Protein AF-0000000078823999 (afdb_homodimer)

Sequence (282 aa):
MDYKKLIEKRNKPGDFATDIGVKILEIREGYACGELLIKKVHINPINAVHGGVIFTFADMVGASSTAFCENRVATLNGTINFLNAAIGVEKLIAEASVIKHGKNTMVVNVNITDEKETFVASTTFTYYILKKMKITFEDENMDYKKLIEKRNKPGDFATDIGVKILEIREGYACGELLIKKVHINPINAVHGGVIFTFADMVGASSTAFCENRVATLNGTINFLNAAIGVEKLIAEASVIKHGKNTMVVNVNITDEKETFVASTTFTYYILKKMKITFEDEN

InterPro domains:
  IPR003736 Phenylacetic acid degradation-related domain [TIGR00369] (19-128)
  IPR006683 Thioesterase domain [PF03061] (48-118)
  IPR029069 HotDog domain superfamily [SSF54637] (14-133)
  IPR052723 Acyl-coenzyme A thioesterase PaaI [PTHR42856] (12-122)

Structure (mmCIF, N/CA/C/O backbone):
data_AF-0000000078823999-model_v1
#
loop_
_entity.id
_entity.type
_entity.pdbx_description
1 polymer 'Predicted thioesterase'
#
loop_
_atom_site.group_PDB
_atom_site.id
_atom_site.type_symbol
_atom_site.label_atom_id
_atom_site.label_alt_id
_atom_site.label_comp_id
_atom_site.label_asym_id
_atom_site.label_entity_id
_atom_site.label_seq_id
_atom_site.pdbx_PDB_ins_code
_atom_site.Cartn_x
_atom_site.Cartn_y
_atom_site.Cartn_z
_atom_site.occupancy
_atom_site.B_iso_or_equiv
_atom_site.auth_seq_id
_atom_site.auth_comp_id
_atom_site.auth_asym_id
_atom_site.auth_atom_id
_atom_site.pdbx_PDB_model_num
ATOM 1 N N . MET A 1 1 ? 0.201 27.484 12.422 1 69.19 1 MET A N 1
ATOM 2 C CA . MET A 1 1 ? 0.337 26.781 11.148 1 69.19 1 MET A CA 1
ATOM 3 C C . MET A 1 1 ? -0.936 26.906 10.32 1 69.19 1 MET A C 1
ATOM 5 O O . MET A 1 1 ? -2.037 26.969 10.867 1 69.19 1 MET A O 1
ATOM 9 N N . ASP A 1 2 ? -0.861 27.422 9.102 1 84.38 2 ASP A N 1
ATOM 10 C CA . ASP A 1 2 ? -2.014 27.594 8.219 1 84.38 2 ASP A CA 1
ATOM 11 C C . ASP A 1 2 ? -2.436 26.266 7.598 1 84.38 2 ASP A C 1
ATOM 13 O O . ASP A 1 2 ? -2.002 25.922 6.496 1 84.38 2 ASP A O 1
ATOM 17 N N . TYR A 1 3 ? -3.338 25.5 8.367 1 87 3 TYR A N 1
ATOM 18 C CA . TYR A 1 3 ? -3.73 24.156 7.961 1 87 3 TYR A CA 1
ATOM 19 C C . TYR A 1 3 ? -4.523 24.188 6.66 1 87 3 TYR A C 1
ATOM 21 O O . TYR A 1 3 ? -4.488 23.25 5.875 1 87 3 TYR A O 1
ATOM 29 N N . LYS A 1 4 ? -5.129 25.266 6.418 1 88.44 4 LYS A N 1
ATOM 30 C CA . LYS A 1 4 ? -5.887 25.391 5.176 1 88.44 4 LYS A CA 1
ATOM 31 C C . LYS A 1 4 ? -4.957 25.359 3.965 1 88.44 4 LYS A C 1
ATOM 33 O O . LYS A 1 4 ? -5.238 24.688 2.971 1 88.44 4 LYS A O 1
ATOM 38 N N . LYS A 1 5 ? -3.91 26.062 4.074 1 88.06 5 LYS A N 1
ATOM 39 C CA . LYS A 1 5 ? -2.93 26.094 2.994 1 88.06 5 LYS A CA 1
ATOM 40 C C . LYS A 1 5 ? -2.262 24.734 2.811 1 88.06 5 LYS A C 1
ATOM 42 O O . LYS A 1 5 ? -1.978 24.328 1.683 1 88.06 5 LYS A O 1
ATOM 47 N N . LEU A 1 6 ? -2.045 24.078 3.9 1 86.81 6 LEU A N 1
ATOM 48 C CA . LEU A 1 6 ? -1.423 22.75 3.857 1 86.81 6 LEU A CA 1
ATOM 49 C C . LEU A 1 6 ? -2.338 21.75 3.174 1 86.81 6 LEU A C 1
ATOM 51 O O . LEU A 1 6 ? -1.876 20.922 2.379 1 86.81 6 LEU A O 1
ATOM 55 N N . ILE A 1 7 ? -3.625 21.859 3.469 1 91.5 7 ILE A N 1
ATOM 56 C CA . ILE A 1 7 ? -4.605 20.969 2.857 1 91.5 7 ILE A CA 1
ATOM 57 C C . ILE A 1 7 ? -4.629 21.188 1.346 1 91.5 7 ILE A C 1
ATOM 59 O O . ILE A 1 7 ? -4.652 20.234 0.573 1 91.5 7 ILE A O 1
ATOM 63 N N . GLU A 1 8 ? -4.566 22.438 0.919 1 90.5 8 GLU A N 1
ATOM 64 C CA . GLU A 1 8 ? -4.555 22.766 -0.503 1 90.5 8 GLU A CA 1
ATOM 65 C C . GLU A 1 8 ? -3.314 22.203 -1.189 1 90.5 8 GLU A C 1
ATOM 67 O O . GLU A 1 8 ? -3.402 21.656 -2.293 1 90.5 8 GLU A O 1
ATOM 72 N N . LYS A 1 9 ? -2.252 22.344 -0.516 1 86.06 9 LYS A N 1
ATOM 73 C CA . LYS A 1 9 ? -0.995 21.844 -1.065 1 86.06 9 LYS A CA 1
ATOM 74 C C . LYS A 1 9 ? -1.016 20.312 -1.201 1 86.06 9 LYS A C 1
ATOM 76 O O . LYS A 1 9 ? -0.59 19.781 -2.223 1 86.06 9 LYS A O 1
ATOM 81 N N . ARG A 1 10 ? -1.546 19.641 -0.224 1 86.94 10 ARG A N 1
ATOM 82 C CA . ARG A 1 10 ? -1.575 18.188 -0.205 1 86.94 10 ARG A CA 1
ATOM 83 C C . ARG A 1 10 ? -2.547 17.641 -1.247 1 86.94 10 ARG A C 1
ATOM 85 O O . ARG A 1 10 ? -2.35 16.547 -1.779 1 86.94 10 ARG A O 1
ATOM 92 N N . ASN A 1 11 ? -3.529 18.438 -1.574 1 92.31 11 ASN A N 1
ATOM 93 C CA . ASN A 1 11 ? -4.574 17.984 -2.482 1 92.31 11 ASN A CA 1
ATOM 94 C C . ASN A 1 11 ? -4.262 18.344 -3.93 1 92.31 11 ASN A C 1
ATOM 96 O O . ASN A 1 11 ? -5.031 18.031 -4.836 1 92.31 11 ASN A O 1
ATOM 100 N N . LYS A 1 12 ? -3.16 19.047 -4.105 1 87.81 12 LYS A N 1
ATOM 101 C CA . LYS A 1 12 ? -2.795 19.406 -5.477 1 87.81 12 LYS A CA 1
ATOM 102 C C . LYS A 1 12 ? -2.518 18.156 -6.309 1 87.81 12 LYS A C 1
ATOM 104 O O . LYS A 1 12 ? -1.799 17.25 -5.867 1 87.81 12 LYS A O 1
ATOM 109 N N . PRO A 1 13 ? -3.135 18.125 -7.469 1 82.31 13 PRO A N 1
ATOM 110 C CA . PRO A 1 13 ? -2.877 16.969 -8.336 1 82.31 13 PRO A CA 1
ATOM 111 C C . PRO A 1 13 ? -1.42 16.891 -8.781 1 82.31 13 PRO A C 1
ATOM 113 O O . PRO A 1 13 ? -0.701 17.891 -8.758 1 82.31 13 PRO A O 1
ATOM 116 N N . GLY A 1 14 ? -1.007 15.633 -9.125 1 79.44 14 GLY A N 1
ATOM 117 C CA . GLY A 1 14 ? 0.328 15.484 -9.68 1 79.44 14 GLY A CA 1
ATOM 118 C C . GLY A 1 14 ? 1.173 14.469 -8.938 1 79.44 14 GLY A C 1
ATOM 119 O O . GLY A 1 14 ? 2.289 14.156 -9.359 1 79.44 14 GLY A O 1
ATOM 120 N N . ASP A 1 15 ? 0.628 14.062 -7.879 1 80.75 15 ASP A N 1
ATOM 121 C CA . ASP A 1 15 ? 1.315 13.008 -7.137 1 80.75 15 ASP A CA 1
ATOM 122 C C . ASP A 1 15 ? 0.531 11.703 -7.188 1 80.75 15 ASP A C 1
ATOM 124 O O . ASP A 1 15 ? -0.664 11.695 -7.488 1 80.75 15 ASP A O 1
ATOM 128 N N . PHE A 1 16 ? 1.212 10.617 -6.902 1 82.88 16 PHE A N 1
ATOM 129 C CA . PHE A 1 16 ? 0.628 9.289 -7.004 1 82.88 16 PHE A CA 1
ATOM 130 C C . PHE A 1 16 ? -0.661 9.195 -6.199 1 82.88 16 PHE A C 1
ATOM 132 O O . PHE A 1 16 ? -1.704 8.805 -6.723 1 82.88 16 PHE A O 1
ATOM 139 N N . ALA A 1 17 ? -0.65 9.68 -4.965 1 84.56 17 ALA A N 1
ATOM 140 C CA . ALA A 1 17 ? -1.795 9.539 -4.066 1 84.56 17 ALA A CA 1
ATOM 141 C C . ALA A 1 17 ? -2.973 10.383 -4.543 1 84.56 17 ALA A C 1
ATOM 143 O O . ALA A 1 17 ? -4.113 9.914 -4.566 1 84.56 17 ALA A O 1
ATOM 144 N N . THR A 1 18 ? -2.699 11.578 -4.953 1 88 18 THR A N 1
ATOM 145 C CA . THR A 1 18 ? -3.779 12.438 -5.434 1 88 18 THR A CA 1
ATOM 146 C C . THR A 1 18 ? -4.312 11.938 -6.77 1 88 18 THR A C 1
ATOM 148 O O . THR A 1 18 ? -5.508 12.055 -7.051 1 88 18 THR A O 1
ATOM 151 N N . ASP A 1 19 ? -3.428 11.305 -7.449 1 84.69 19 ASP A N 1
ATOM 152 C CA . ASP A 1 19 ? -3.826 10.797 -8.766 1 84.69 19 ASP A CA 1
ATOM 153 C C . ASP A 1 19 ? -4.766 9.602 -8.625 1 84.69 19 ASP A C 1
ATOM 155 O O . ASP A 1 19 ? -5.633 9.391 -9.477 1 84.69 19 ASP A O 1
ATOM 159 N N . ILE A 1 20 ? -4.633 8.969 -7.566 1 85.75 20 ILE A N 1
ATOM 160 C CA . ILE A 1 20 ? -5.539 7.844 -7.395 1 85.75 20 ILE A CA 1
ATOM 161 C C . ILE A 1 20 ? -6.812 8.305 -6.691 1 85.75 20 ILE A C 1
ATOM 163 O O . ILE A 1 20 ? -7.746 7.523 -6.504 1 85.75 20 ILE A O 1
ATOM 167 N N . GLY A 1 21 ? -6.855 9.602 -6.23 1 91 21 GLY A N 1
ATOM 168 C CA . GLY A 1 21 ? -8.133 10.148 -5.785 1 91 21 GLY A CA 1
ATOM 169 C C . GLY A 1 21 ? -8.148 10.492 -4.309 1 91 21 GLY A C 1
ATOM 170 O O . GLY A 1 21 ? -9.195 10.844 -3.762 1 91 21 GLY A O 1
ATOM 171 N N . VAL A 1 22 ? -7.066 10.477 -3.617 1 94.19 22 VAL A N 1
ATOM 172 C CA . VAL A 1 22 ? -7.012 10.797 -2.193 1 94.19 22 VAL A CA 1
ATOM 173 C C . VAL A 1 22 ? -7.211 12.297 -1.996 1 94.19 22 VAL A C 1
ATOM 175 O O . VAL A 1 22 ? -6.613 13.109 -2.711 1 94.19 22 VAL A O 1
ATOM 178 N N . LYS A 1 23 ? -8.039 12.625 -1.047 1 96.75 23 LYS A N 1
ATOM 179 C CA . LYS A 1 23 ? -8.289 14.016 -0.686 1 96.75 23 LYS A CA 1
ATOM 180 C C . LYS A 1 23 ? -8.211 14.219 0.824 1 96.75 23 LYS A C 1
ATOM 182 O O . LYS A 1 23 ? -8.883 13.531 1.587 1 96.75 23 LYS A O 1
ATOM 187 N N . ILE A 1 24 ? -7.41 15.18 1.226 1 96.81 24 ILE A N 1
ATOM 188 C CA . ILE A 1 24 ? -7.34 15.555 2.633 1 96.81 24 ILE A CA 1
ATOM 189 C C . ILE A 1 24 ? -8.445 16.547 2.957 1 96.81 24 ILE A C 1
ATOM 191 O O . ILE A 1 24 ? -8.609 17.562 2.26 1 96.81 24 ILE A O 1
ATOM 195 N N . LEU A 1 25 ? -9.164 16.25 3.998 1 97.81 25 LEU A N 1
ATOM 196 C CA . LEU A 1 25 ? -10.32 17.078 4.348 1 97.81 25 LEU A CA 1
ATOM 197 C C . LEU A 1 25 ? -9.992 18 5.523 1 97.81 25 LEU A C 1
ATOM 199 O O . LEU A 1 25 ? -10.484 19.125 5.59 1 97.81 25 LEU A O 1
ATOM 203 N N . GLU A 1 26 ? -9.227 17.438 6.434 1 96.88 26 GLU A N 1
ATOM 204 C CA . GLU A 1 26 ? -8.938 18.156 7.672 1 96.88 26 GLU A CA 1
ATOM 205 C C . GLU A 1 26 ? -7.543 17.812 8.188 1 96.88 26 GLU A C 1
ATOM 207 O O . GLU A 1 26 ? -7.094 16.672 8.094 1 96.88 26 GLU A O 1
ATOM 212 N N . ILE A 1 27 ? -6.902 18.844 8.68 1 95.19 27 ILE A N 1
ATOM 213 C CA . ILE A 1 27 ? -5.652 18.688 9.414 1 95.19 27 ILE A CA 1
ATOM 214 C C . ILE A 1 27 ? -5.688 19.531 10.688 1 95.19 27 ILE A C 1
ATOM 216 O O . ILE A 1 27 ? -6.125 20.688 10.656 1 95.19 27 ILE A O 1
ATOM 220 N N . ARG A 1 28 ? -5.398 18.891 11.727 1 93.56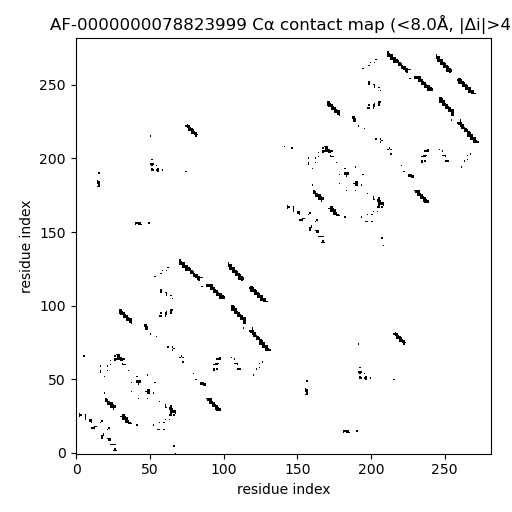 28 ARG A N 1
ATOM 221 C CA . ARG A 1 28 ? -5.141 19.547 13 1 93.56 28 ARG A CA 1
ATOM 222 C C . ARG A 1 28 ? -3.893 18.984 13.672 1 93.56 28 ARG A C 1
ATOM 224 O O . ARG A 1 28 ? -3.264 18.062 13.141 1 93.56 28 ARG A O 1
ATOM 231 N N . GLU A 1 29 ? -3.527 19.594 14.727 1 92.19 29 GLU A N 1
ATOM 232 C CA . GLU A 1 29 ? -2.348 19.094 15.422 1 92.19 29 GLU A CA 1
ATOM 233 C C . GLU A 1 29 ? -2.508 17.625 15.781 1 92.19 29 GLU A C 1
ATOM 235 O O . GLU A 1 29 ? -3.379 17.266 16.578 1 92.19 29 GLU A O 1
ATOM 240 N N . GLY A 1 30 ? -1.715 16.797 15.164 1 94.56 30 GLY A N 1
ATOM 241 C CA . GLY A 1 30 ? -1.7 15.375 15.477 1 94.56 30 GLY A CA 1
ATOM 242 C C . GLY A 1 30 ? -2.881 14.617 14.891 1 94.56 30 GLY A C 1
ATOM 243 O O . GLY A 1 30 ? -3.215 13.523 15.352 1 94.56 30 GLY A O 1
ATOM 244 N N . TYR A 1 31 ? -3.568 15.266 13.984 1 96.81 31 TYR A N 1
ATOM 245 C CA . TYR A 1 31 ? -4.773 14.648 13.438 1 96.81 31 TYR A CA 1
ATOM 246 C C . TYR A 1 31 ? -4.965 15.031 11.977 1 96.81 31 TYR A C 1
ATOM 248 O O . TYR A 1 31 ? -4.672 16.156 11.578 1 96.81 31 TYR A O 1
ATOM 256 N N . ALA A 1 32 ? -5.461 14.07 11.188 1 97.62 32 ALA A N 1
ATOM 257 C CA . ALA A 1 32 ? -5.887 14.352 9.82 1 97.62 32 ALA A CA 1
ATOM 258 C C . ALA A 1 32 ? -7.031 13.438 9.398 1 97.62 32 ALA A C 1
ATOM 260 O O . ALA A 1 32 ? -7.188 12.344 9.953 1 97.62 32 ALA A O 1
ATOM 261 N N . CYS A 1 33 ? -7.828 13.953 8.547 1 98.56 33 CYS A N 1
ATOM 262 C CA . CYS A 1 33 ? -8.93 13.203 7.945 1 98.56 33 CYS A CA 1
ATOM 263 C C . CYS A 1 33 ? -8.945 13.367 6.43 1 98.56 33 CYS A C 1
ATOM 265 O O . CYS A 1 33 ? -8.703 14.461 5.922 1 98.56 33 CYS A O 1
ATOM 267 N N . GLY A 1 34 ? -9.203 12.258 5.758 1 98.31 34 GLY A N 1
ATOM 268 C CA . GLY A 1 34 ? -9.281 12.289 4.305 1 98.31 34 GLY A CA 1
ATOM 269 C C . GLY A 1 34 ? -10.352 11.375 3.742 1 98.31 34 GLY A C 1
ATOM 270 O O . GLY A 1 34 ? -10.953 10.594 4.48 1 98.31 34 GLY A O 1
ATOM 271 N N . GLU A 1 35 ? -10.578 11.555 2.469 1 98.5 35 GLU A N 1
ATOM 272 C CA . GLU A 1 35 ? -11.516 10.695 1.759 1 98.5 35 GLU A CA 1
ATOM 273 C C . GLU A 1 35 ? -10.938 10.219 0.431 1 98.5 35 GLU A C 1
ATOM 275 O O . GLU A 1 35 ? -10.039 10.852 -0.122 1 98.5 35 GLU A O 1
ATOM 280 N N . LEU A 1 36 ? -11.422 9.117 0.007 1 97.81 36 LEU A N 1
ATOM 281 C CA . LEU A 1 36 ? -11.125 8.531 -1.293 1 97.81 36 LEU A CA 1
ATOM 282 C C . LEU A 1 36 ? -12.398 8.109 -2.008 1 97.81 36 LEU A C 1
ATOM 284 O O . LEU A 1 36 ? -13.102 7.199 -1.555 1 97.81 36 LEU A O 1
ATOM 288 N N . LEU A 1 37 ? -12.719 8.82 -3.051 1 96.44 37 LEU A N 1
ATOM 289 C CA . LEU A 1 37 ? -13.828 8.391 -3.889 1 96.44 37 LEU A CA 1
ATOM 290 C C . LEU A 1 37 ? -13.43 7.191 -4.746 1 96.44 37 LEU A C 1
ATOM 292 O O . LEU A 1 37 ? -12.414 7.234 -5.445 1 96.44 37 LEU A O 1
ATOM 296 N N . ILE A 1 38 ? -14.211 6.141 -4.684 1 96.56 38 ILE A N 1
ATOM 297 C CA . ILE A 1 38 ? -13.836 4.887 -5.328 1 96.56 38 ILE A CA 1
ATOM 298 C C . ILE A 1 38 ? -14.18 4.945 -6.816 1 96.56 38 ILE A C 1
ATOM 300 O O . ILE A 1 38 ? -15.297 5.324 -7.184 1 96.56 38 ILE A O 1
ATOM 304 N N . LYS A 1 39 ? -13.219 4.66 -7.613 1 93.69 39 LYS A N 1
ATOM 305 C CA . LYS A 1 39 ? -13.344 4.574 -9.062 1 93.69 39 LYS A CA 1
ATOM 306 C C . LYS A 1 39 ? -13.055 3.158 -9.562 1 93.69 39 LYS A C 1
ATOM 308 O O . LYS A 1 39 ? -12.594 2.311 -8.797 1 93.69 39 LYS A O 1
ATOM 313 N N . LYS A 1 40 ? -13.281 2.875 -10.805 1 90.38 40 LYS A N 1
ATOM 314 C CA . LYS A 1 40 ? -13.086 1.557 -11.398 1 90.38 40 LYS A CA 1
ATOM 315 C C . LYS A 1 40 ? -11.641 1.101 -11.273 1 90.38 40 LYS A C 1
ATOM 317 O O . LYS A 1 40 ? -11.367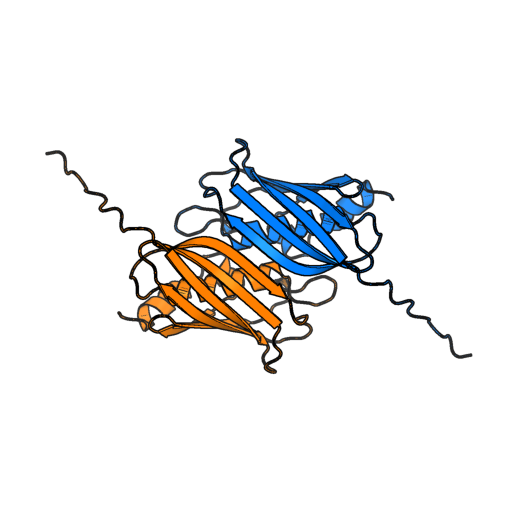 -0.083 -11.062 1 90.38 40 LYS A O 1
ATOM 322 N N . VAL A 1 41 ? -10.734 2.027 -11.312 1 87.38 41 VAL A N 1
ATOM 323 C CA . VAL A 1 41 ? -9.305 1.719 -11.312 1 87.38 41 VAL A CA 1
ATOM 324 C C . VAL A 1 41 ? -8.891 1.172 -9.953 1 87.38 41 VAL A C 1
ATOM 326 O O . VAL A 1 41 ? -7.848 0.52 -9.828 1 87.38 41 VAL A O 1
ATOM 329 N N . HIS A 1 42 ? -9.695 1.414 -8.93 1 92.56 42 HIS A N 1
ATOM 330 C CA . HIS A 1 42 ? -9.352 1.002 -7.57 1 92.56 42 HIS A CA 1
ATOM 331 C C . HIS A 1 42 ? -9.812 -0.423 -7.293 1 92.56 42 HIS A C 1
ATOM 333 O O . HIS A 1 42 ? -9.484 -0.997 -6.254 1 92.56 42 HIS A O 1
ATOM 339 N N . ILE A 1 43 ? -10.57 -1.015 -8.188 1 91.19 43 ILE A N 1
ATOM 340 C CA . ILE A 1 43 ? -11.336 -2.227 -7.902 1 91.19 43 ILE A CA 1
ATOM 341 C C . ILE A 1 43 ? -10.594 -3.441 -8.461 1 91.19 43 ILE A C 1
ATOM 343 O O . ILE A 1 43 ? -10.086 -3.4 -9.578 1 91.19 43 ILE A O 1
ATOM 347 N N . ASN A 1 44 ? -10.594 -4.5 -7.652 1 84.19 44 ASN A N 1
ATOM 348 C CA . ASN A 1 44 ? -9.938 -5.734 -8.07 1 84.19 44 ASN A CA 1
ATOM 349 C C . ASN A 1 44 ? -10.914 -6.676 -8.773 1 84.19 44 ASN A C 1
ATOM 351 O O . ASN A 1 44 ? -12.086 -6.332 -8.961 1 84.19 44 ASN A O 1
ATOM 355 N N . PRO A 1 45 ? -10.422 -7.84 -9.195 1 78.25 45 PRO A N 1
ATOM 356 C CA . PRO A 1 45 ? -11.266 -8.75 -9.977 1 78.25 45 PRO A CA 1
ATOM 357 C C . PRO A 1 45 ? -12.453 -9.281 -9.172 1 78.25 45 PRO A C 1
ATOM 359 O O . PRO A 1 45 ? -13.477 -9.664 -9.758 1 78.25 45 PRO A O 1
ATOM 362 N N . ILE A 1 46 ? -12.383 -9.266 -7.875 1 80.5 46 ILE A N 1
ATOM 363 C CA . ILE A 1 46 ? -13.508 -9.75 -7.078 1 80.5 46 ILE A CA 1
ATOM 364 C C . ILE A 1 46 ? -14.367 -8.578 -6.629 1 80.5 46 ILE A C 1
ATOM 366 O O . ILE A 1 46 ? -15.133 -8.688 -5.672 1 80.5 46 ILE A O 1
ATOM 370 N N . ASN A 1 47 ? -14.109 -7.371 -7.16 1 89.5 47 ASN A N 1
ATOM 371 C CA . ASN A 1 47 ? -14.914 -6.16 -7.008 1 89.5 47 ASN A CA 1
ATOM 372 C C . ASN A 1 47 ? -14.664 -5.492 -5.66 1 89.5 47 ASN A C 1
ATOM 374 O O . ASN A 1 47 ? -15.531 -4.777 -5.148 1 89.5 47 ASN A O 1
ATOM 378 N N . ALA A 1 48 ? -13.602 -5.785 -5.105 1 92.62 48 ALA A N 1
ATOM 379 C CA . ALA A 1 48 ? -13.18 -5.094 -3.887 1 92.62 48 ALA A CA 1
ATOM 380 C C . ALA A 1 48 ? -12.094 -4.062 -4.188 1 92.62 48 ALA A C 1
ATOM 382 O O . ALA A 1 48 ? -11.398 -4.16 -5.203 1 92.62 48 ALA A O 1
ATOM 383 N N . VAL A 1 49 ? -12 -3.041 -3.301 1 94.44 49 VAL A N 1
ATOM 384 C CA . VAL A 1 49 ? -10.906 -2.082 -3.428 1 94.44 49 VAL A CA 1
ATOM 385 C C . VAL A 1 49 ? -9.578 -2.779 -3.172 1 94.44 49 VAL A C 1
ATOM 387 O O . VAL A 1 49 ? -9.453 -3.57 -2.234 1 94.44 49 VAL A O 1
ATOM 390 N N . HIS A 1 50 ? -8.625 -2.562 -4.008 1 92.62 50 HIS A N 1
ATOM 391 C CA . HIS A 1 50 ? -7.293 -3.15 -3.865 1 92.62 50 HIS A CA 1
ATOM 392 C C . HIS A 1 50 ? -6.656 -2.75 -2.537 1 92.62 50 HIS A C 1
ATOM 394 O O . HIS A 1 50 ? -6.746 -1.593 -2.125 1 92.62 50 HIS A O 1
ATOM 400 N N . GLY A 1 51 ? -5.938 -3.693 -1.908 1 93.5 51 GLY A N 1
ATOM 401 C CA . GLY A 1 51 ? -5.242 -3.416 -0.661 1 93.5 51 GLY A CA 1
ATOM 402 C C . GLY A 1 51 ? -4.199 -2.322 -0.789 1 93.5 51 GLY A C 1
ATOM 403 O O . GLY A 1 51 ? -3.996 -1.54 0.143 1 93.5 51 GLY A O 1
ATOM 404 N N . GLY A 1 52 ? -3.543 -2.299 -1.947 1 93.38 52 GLY A N 1
ATOM 405 C CA . GLY A 1 52 ? -2.545 -1.269 -2.186 1 93.38 52 GLY A CA 1
ATOM 406 C C . GLY A 1 52 ? -3.127 0.132 -2.211 1 93.38 52 GLY A C 1
ATOM 407 O O . GLY A 1 52 ? -2.482 1.085 -1.766 1 93.38 52 GLY A O 1
ATOM 408 N N . VAL A 1 53 ? -4.312 0.256 -2.736 1 94.25 53 VAL A N 1
ATOM 409 C CA . VAL A 1 53 ? -5.016 1.533 -2.756 1 94.25 53 VAL A CA 1
ATOM 410 C C . VAL A 1 53 ? -5.332 1.971 -1.328 1 94.25 53 VAL A C 1
ATOM 412 O O . VAL A 1 53 ? -5.09 3.121 -0.956 1 94.25 53 VAL A O 1
ATOM 415 N N . ILE A 1 54 ? -5.809 1.004 -0.554 1 97.38 54 ILE A N 1
ATOM 416 C CA . ILE A 1 54 ? -6.176 1.284 0.83 1 97.38 54 ILE A CA 1
ATOM 417 C C . ILE A 1 54 ? -4.93 1.668 1.625 1 97.38 54 ILE A C 1
ATOM 419 O O . ILE A 1 54 ? -4.953 2.619 2.41 1 97.38 54 ILE A O 1
ATOM 423 N N . PHE A 1 55 ? -3.861 0.963 1.408 1 97.56 55 PHE A N 1
ATOM 424 C CA . PHE A 1 55 ? -2.605 1.262 2.088 1 97.56 55 PHE A CA 1
ATOM 425 C C . PHE A 1 55 ? -2.113 2.658 1.727 1 97.56 55 PHE A C 1
ATOM 427 O O . PHE A 1 55 ? -1.72 3.43 2.605 1 97.56 55 PHE A O 1
ATOM 434 N N . THR A 1 56 ? -2.072 2.996 0.474 1 95.38 56 THR A N 1
ATOM 435 C CA . THR A 1 56 ? -1.643 4.309 0.001 1 95.38 56 THR A CA 1
ATOM 436 C C . THR A 1 56 ? -2.477 5.414 0.642 1 95.38 56 THR A C 1
ATOM 438 O O . THR A 1 56 ? -1.935 6.426 1.094 1 95.38 56 THR A O 1
ATOM 441 N N . PHE A 1 57 ? -3.779 5.191 0.655 1 97.44 57 PHE A N 1
ATOM 442 C CA . PHE A 1 57 ? -4.715 6.137 1.254 1 97.44 57 PHE A CA 1
ATOM 443 C C . PHE A 1 57 ? -4.379 6.375 2.723 1 97.44 57 PHE A C 1
ATOM 445 O O . PHE A 1 57 ? -4.223 7.52 3.152 1 97.44 57 PHE A O 1
ATOM 452 N N . ALA A 1 58 ? -4.172 5.273 3.428 1 98.25 58 ALA A N 1
ATOM 453 C CA . ALA A 1 58 ? -3.834 5.348 4.848 1 98.25 58 ALA A CA 1
ATOM 454 C C . ALA A 1 58 ? -2.52 6.094 5.059 1 98.25 58 ALA A C 1
ATOM 456 O O . ALA A 1 58 ? -2.424 6.957 5.934 1 98.25 58 ALA A O 1
ATOM 457 N N . ASP A 1 59 ? -1.565 5.754 4.289 1 96.44 59 ASP A N 1
ATOM 458 C CA . ASP A 1 59 ? -0.242 6.355 4.41 1 96.44 59 ASP A CA 1
ATOM 459 C C . ASP A 1 59 ? -0.303 7.863 4.191 1 96.44 59 ASP A C 1
ATOM 461 O O . ASP A 1 59 ? 0.287 8.633 4.953 1 96.44 59 ASP A O 1
ATOM 465 N N . MET A 1 60 ? -1.018 8.32 3.18 1 94.38 60 MET A N 1
ATOM 466 C CA . MET A 1 60 ? -1.103 9.742 2.865 1 94.38 60 MET A CA 1
ATOM 467 C C . MET A 1 60 ? -1.797 10.508 3.986 1 94.38 60 MET A C 1
ATOM 469 O O . MET A 1 60 ? -1.331 11.57 4.398 1 94.38 60 MET A O 1
ATOM 473 N N . VAL A 1 61 ? -2.865 9.961 4.477 1 96.94 61 VAL A N 1
ATOM 474 C CA . VAL A 1 61 ? -3.592 10.633 5.555 1 96.94 61 VAL A CA 1
ATOM 475 C C . VAL A 1 61 ? -2.76 10.602 6.832 1 96.94 61 VAL A C 1
ATOM 477 O O . VAL A 1 61 ? -2.703 11.594 7.566 1 96.94 61 VAL A O 1
ATOM 480 N N . GLY A 1 62 ? -2.129 9.477 7.09 1 96.81 62 GLY A N 1
ATOM 481 C CA . GLY A 1 62 ? -1.241 9.391 8.234 1 96.81 62 GLY A CA 1
ATOM 482 C C . GLY A 1 62 ? -0.141 10.43 8.227 1 96.81 62 GLY A C 1
ATOM 483 O O . GLY A 1 62 ? 0.071 11.125 9.219 1 96.81 62 GLY A O 1
ATOM 484 N N . ALA A 1 63 ? 0.548 10.531 7.105 1 93.81 63 ALA A N 1
ATOM 485 C CA . ALA A 1 63 ? 1.611 11.523 6.961 1 93.81 63 ALA A CA 1
ATOM 486 C C . ALA A 1 63 ? 1.075 12.938 7.168 1 93.81 63 ALA A C 1
ATOM 488 O O . ALA A 1 63 ? 1.753 13.781 7.75 1 93.81 63 ALA A O 1
ATOM 489 N N . SER A 1 64 ? -0.136 13.188 6.742 1 94.19 64 SER A N 1
ATOM 490 C CA . SER A 1 64 ? -0.741 14.508 6.859 1 94.19 64 SER A CA 1
ATOM 491 C C . SER A 1 64 ? -0.98 14.883 8.32 1 94.19 64 SER A C 1
ATOM 493 O O . SER A 1 64 ? -0.961 16.062 8.68 1 94.19 64 SER A O 1
ATOM 495 N N . SER A 1 65 ? -1.207 13.93 9.125 1 95.69 65 SER A N 1
ATOM 496 C CA . SER A 1 65 ? -1.454 14.195 10.539 1 95.69 65 SER A CA 1
ATOM 497 C C . SER A 1 65 ? -0.194 14.703 11.234 1 95.69 65 SER A C 1
ATOM 499 O O . SER A 1 65 ? -0.264 15.242 12.336 1 95.69 65 SER A O 1
ATOM 501 N N . THR A 1 66 ? 0.915 14.484 10.617 1 92.56 66 THR A N 1
ATOM 502 C CA . THR A 1 66 ? 2.191 14.867 11.211 1 92.56 66 THR A CA 1
ATOM 503 C C . THR A 1 66 ? 2.604 16.266 10.75 1 92.56 66 THR A C 1
ATOM 505 O O . THR A 1 66 ? 3.676 16.75 11.109 1 92.56 66 THR A O 1
ATOM 508 N N . ALA A 1 67 ? 1.87 16.969 10.016 1 83.81 67 ALA A N 1
ATOM 509 C CA . ALA A 1 67 ? 2.215 18.203 9.312 1 83.81 67 ALA A CA 1
ATOM 510 C C . ALA A 1 67 ? 2.504 19.328 10.305 1 83.81 67 ALA A C 1
ATOM 512 O O . ALA A 1 67 ? 3.154 20.312 9.953 1 83.81 67 ALA A O 1
ATOM 513 N N . PHE A 1 68 ? 2.104 19.203 11.461 1 74.69 68 PHE A N 1
ATOM 514 C CA . PHE A 1 68 ? 2.271 20.266 12.438 1 74.69 68 PHE A CA 1
ATOM 515 C C . PHE A 1 68 ? 3.742 20.438 12.797 1 74.69 68 PHE A C 1
ATOM 517 O O . PHE A 1 68 ? 4.141 21.484 13.305 1 74.69 68 PHE A O 1
ATOM 524 N N . CYS A 1 69 ? 4.52 19.438 12.531 1 68.5 69 CYS A N 1
ATOM 525 C CA . CYS A 1 69 ? 5.93 19.562 12.875 1 68.5 69 CYS A CA 1
ATOM 526 C C . CYS A 1 69 ? 6.711 20.234 11.75 1 68.5 69 CYS A C 1
ATOM 528 O O . CYS A 1 69 ? 7.914 20.469 11.875 1 68.5 69 CYS A O 1
ATOM 530 N N . GLU A 1 70 ? 6.027 20.828 10.797 1 63.47 70 GLU A N 1
ATOM 531 C CA . GLU A 1 70 ? 6.59 21.562 9.664 1 63.47 70 GLU A CA 1
ATOM 532 C C . GLU A 1 70 ? 7.617 20.719 8.914 1 63.47 70 GLU A C 1
ATOM 534 O O . GLU A 1 70 ? 8.312 21.219 8.023 1 63.47 70 GLU A O 1
ATOM 539 N N . ASN A 1 71 ? 7.727 19.438 9.461 1 63.94 71 ASN A N 1
ATOM 540 C CA . ASN A 1 71 ? 8.758 18.594 8.852 1 63.94 71 ASN A CA 1
ATOM 541 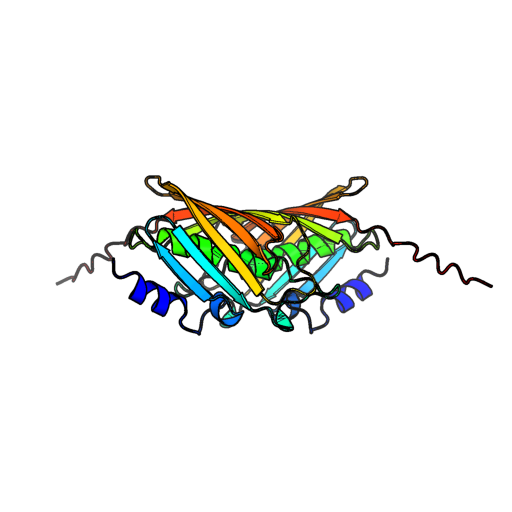C C . ASN A 1 71 ? 8.156 17.594 7.867 1 63.94 71 ASN A C 1
ATOM 543 O O . ASN A 1 71 ? 7.008 17.172 8.023 1 63.94 71 ASN A O 1
ATOM 547 N N . ARG A 1 72 ? 8.945 17.422 6.852 1 79.56 72 ARG A N 1
ATOM 548 C CA . ARG A 1 72 ? 8.742 16.266 5.98 1 79.56 72 ARG A CA 1
ATOM 549 C C . ARG A 1 72 ? 9.039 14.969 6.719 1 79.56 72 ARG A C 1
ATOM 551 O O . ARG A 1 72 ? 9.844 14.945 7.656 1 79.56 72 ARG A O 1
ATOM 558 N N . VAL A 1 73 ? 8.211 14.047 6.457 1 88.38 73 VAL A N 1
ATOM 559 C CA . VAL A 1 73 ? 8.453 12.758 7.086 1 88.38 73 VAL A CA 1
ATOM 560 C C . VAL A 1 73 ? 8.664 11.688 6.016 1 88.38 73 VAL A C 1
ATOM 562 O O . VAL A 1 73 ? 8.289 11.883 4.859 1 88.38 73 VAL A O 1
ATOM 565 N N . ALA A 1 74 ? 9.406 10.656 6.371 1 90.38 74 ALA A N 1
ATOM 566 C CA . ALA A 1 74 ? 9.539 9.438 5.574 1 90.38 74 ALA A CA 1
ATOM 567 C C . ALA A 1 74 ? 8.984 8.234 6.324 1 90.38 74 ALA A C 1
ATOM 569 O O . ALA A 1 74 ? 9.219 8.078 7.527 1 90.38 74 ALA A O 1
ATOM 570 N N . THR A 1 75 ? 8.242 7.461 5.648 1 94.19 75 THR A N 1
ATOM 571 C CA . THR A 1 75 ? 7.695 6.273 6.293 1 94.19 75 THR A CA 1
ATOM 572 C C . THR A 1 75 ? 8.797 5.246 6.559 1 94.19 75 THR A C 1
ATOM 574 O O . THR A 1 75 ? 9.539 4.883 5.648 1 94.19 75 THR A O 1
ATOM 577 N N . LEU A 1 76 ? 8.914 4.793 7.785 1 96.12 76 LEU A N 1
ATOM 578 C CA . LEU A 1 76 ? 9.875 3.76 8.164 1 96.12 76 LEU A CA 1
ATOM 579 C C . LEU A 1 76 ? 9.242 2.377 8.086 1 96.12 76 LEU A C 1
ATOM 581 O O . LEU A 1 76 ? 9.844 1.436 7.57 1 96.12 76 LEU A O 1
ATOM 585 N N . ASN A 1 77 ? 8.078 2.312 8.664 1 97.12 77 ASN A N 1
ATOM 586 C CA . ASN A 1 77 ? 7.344 1.054 8.617 1 97.12 77 ASN A CA 1
ATOM 587 C C . ASN A 1 77 ? 5.836 1.284 8.695 1 97.12 77 ASN A C 1
ATOM 589 O O . ASN A 1 77 ? 5.387 2.363 9.094 1 97.12 77 ASN A O 1
ATOM 593 N N . GLY A 1 78 ? 5.098 0.314 8.297 1 98.12 78 GLY A N 1
ATOM 594 C CA . GLY A 1 78 ? 3.643 0.313 8.336 1 98.12 78 GLY A CA 1
ATOM 595 C C . GLY A 1 78 ? 3.053 -1.071 8.523 1 98.12 78 GLY A C 1
ATOM 596 O O . GLY A 1 78 ? 3.592 -2.057 8.016 1 98.12 78 GLY A O 1
ATOM 597 N N . THR A 1 79 ? 2.023 -1.07 9.266 1 98.31 79 THR A N 1
ATOM 598 C CA . THR A 1 79 ? 1.205 -2.268 9.414 1 98.31 79 THR A CA 1
ATOM 599 C C . THR A 1 79 ? -0.245 -1.982 9.039 1 98.31 79 THR A C 1
ATOM 601 O O . THR A 1 79 ? -0.786 -0.928 9.375 1 98.31 79 THR A O 1
ATOM 604 N N . ILE A 1 80 ? -0.809 -2.936 8.352 1 98.5 80 ILE A N 1
ATOM 605 C CA . ILE A 1 80 ? -2.219 -2.789 8.008 1 98.5 80 ILE A CA 1
ATOM 606 C C . ILE A 1 80 ? -2.955 -4.098 8.273 1 98.5 80 ILE A C 1
ATOM 608 O O . ILE A 1 80 ? -2.438 -5.18 7.984 1 98.5 80 ILE A O 1
ATOM 612 N N . ASN A 1 81 ? -4.066 -3.979 8.867 1 98.5 81 ASN A N 1
ATOM 613 C CA . ASN A 1 81 ? -5.039 -5.055 9.031 1 98.5 81 ASN A CA 1
ATOM 614 C C . ASN A 1 81 ? -6.297 -4.805 8.211 1 98.5 81 ASN A C 1
ATOM 616 O O . ASN A 1 81 ? -6.996 -3.812 8.422 1 98.5 81 ASN A O 1
ATOM 620 N N . PHE A 1 82 ? -6.5 -5.66 7.273 1 98 82 PHE A N 1
ATOM 621 C CA . PHE A 1 82 ? -7.73 -5.594 6.492 1 98 82 PHE A CA 1
ATOM 622 C C . PHE A 1 82 ? -8.859 -6.328 7.203 1 98 82 PHE A C 1
ATOM 624 O O . PHE A 1 82 ? -8.852 -7.559 7.289 1 98 82 PHE A O 1
ATOM 631 N N . LEU A 1 83 ? -9.859 -5.617 7.629 1 97.56 83 LEU A N 1
ATOM 632 C CA . LEU A 1 83 ? -10.867 -6.164 8.531 1 97.56 83 LEU A CA 1
ATOM 633 C C . LEU A 1 83 ? -12.117 -6.586 7.754 1 97.56 83 LEU A C 1
ATOM 635 O O . LEU A 1 83 ? -12.703 -7.629 8.047 1 97.56 83 LEU A O 1
ATOM 639 N N . ASN A 1 84 ? -12.57 -5.699 6.883 1 96.25 84 ASN A N 1
ATOM 640 C CA . ASN A 1 84 ? -13.68 -5.996 5.984 1 96.25 84 ASN A CA 1
ATOM 641 C C . ASN A 1 84 ? -13.367 -5.594 4.547 1 96.25 84 ASN A C 1
ATOM 643 O O . ASN A 1 84 ? -12.758 -4.551 4.309 1 96.25 84 ASN A O 1
ATOM 647 N N . ALA A 1 85 ? -13.797 -6.488 3.619 1 94.62 85 ALA A N 1
ATOM 648 C CA . ALA A 1 85 ? -13.625 -6.152 2.209 1 94.62 85 ALA A CA 1
ATOM 649 C C . ALA A 1 85 ? -14.461 -4.93 1.832 1 94.62 85 ALA A C 1
ATOM 651 O O . ALA A 1 85 ? -15.609 -4.797 2.256 1 94.62 85 ALA A O 1
ATOM 652 N N . ALA A 1 86 ? -13.852 -3.979 1.14 1 96.06 86 ALA A N 1
ATOM 653 C CA . ALA A 1 86 ? -14.562 -2.809 0.637 1 96.06 86 ALA A CA 1
ATOM 654 C C . ALA A 1 86 ? -15.211 -3.1 -0.714 1 96.06 86 ALA A C 1
ATOM 656 O O . ALA A 1 86 ? -14.656 -2.76 -1.761 1 96.06 86 ALA A O 1
ATOM 657 N N . ILE A 1 87 ? -16.359 -3.689 -0.715 1 95.31 87 ILE A N 1
ATOM 658 C CA . ILE A 1 87 ? -17.078 -4.086 -1.921 1 95.31 87 ILE A CA 1
ATOM 659 C C . ILE A 1 87 ? -18.297 -3.189 -2.113 1 95.31 87 ILE A C 1
ATOM 661 O O . ILE A 1 87 ? -19.062 -2.961 -1.172 1 95.31 87 ILE A O 1
ATOM 665 N N . GLY A 1 88 ? -18.438 -2.693 -3.248 1 94.94 88 GLY A N 1
ATOM 666 C CA . GLY A 1 88 ? -19.594 -1.872 -3.562 1 94.94 88 GLY A CA 1
ATOM 667 C C . GLY A 1 88 ? -19.625 -0.559 -2.803 1 94.94 88 GLY A C 1
ATOM 668 O O . GLY A 1 88 ? -20.703 -0.039 -2.486 1 94.94 88 GLY A O 1
ATOM 669 N N . VAL A 1 89 ? -18.516 -0.067 -2.449 1 96.5 89 VAL A N 1
ATOM 670 C CA . VAL A 1 89 ? -18.438 1.155 -1.656 1 96.5 89 VAL A CA 1
ATOM 671 C C . VAL A 1 89 ? -18.281 2.361 -2.58 1 96.5 89 VAL A C 1
ATOM 673 O O . VAL A 1 89 ? -17.672 2.262 -3.641 1 96.5 89 VAL A O 1
ATOM 676 N N . GLU A 1 90 ? -18.828 3.5 -2.16 1 96.69 90 GLU A N 1
ATOM 677 C CA . GLU A 1 90 ? -18.719 4.746 -2.912 1 96.69 90 GLU A CA 1
ATOM 678 C C . GLU A 1 90 ? -17.453 5.52 -2.51 1 96.69 90 GLU A C 1
ATOM 680 O O . GLU A 1 90 ? -16.828 6.164 -3.35 1 96.69 90 GLU A O 1
ATOM 685 N N . LYS A 1 91 ? -17.234 5.488 -1.265 1 98.12 91 LYS A N 1
ATOM 686 C CA . LYS A 1 91 ? -16.062 6.203 -0.763 1 98.12 91 LYS A CA 1
ATOM 687 C C . LYS A 1 91 ? -15.523 5.539 0.499 1 98.12 91 LYS A C 1
ATOM 689 O O . LYS A 1 91 ? -16.234 4.789 1.168 1 98.12 91 LYS A O 1
ATOM 694 N N . LEU A 1 92 ? -14.297 5.801 0.761 1 98.62 92 LEU A N 1
ATOM 695 C CA . LEU A 1 92 ? -13.641 5.453 2.016 1 98.62 92 LEU A CA 1
ATOM 696 C C . LEU A 1 92 ? -13.234 6.707 2.781 1 98.62 92 LEU A C 1
ATOM 698 O O . LEU A 1 92 ? -12.945 7.746 2.178 1 98.62 92 LEU A O 1
ATOM 702 N N . ILE A 1 93 ? -13.258 6.59 4.082 1 98.81 93 ILE A N 1
ATOM 703 C CA . ILE A 1 93 ? -12.828 7.66 4.98 1 98.81 93 ILE A CA 1
ATOM 704 C C . ILE A 1 93 ? -11.688 7.164 5.863 1 98.81 93 ILE A C 1
ATOM 706 O O . ILE A 1 93 ? -11.75 6.059 6.406 1 98.81 93 ILE A O 1
ATOM 710 N N . ALA A 1 94 ? -10.656 7.969 5.977 1 98.81 94 ALA A N 1
ATOM 711 C CA . ALA A 1 94 ? -9.531 7.648 6.855 1 98.81 94 ALA A CA 1
ATOM 712 C C . ALA A 1 94 ? -9.367 8.711 7.941 1 98.81 94 ALA A C 1
ATOM 714 O O . ALA A 1 94 ? -9.453 9.906 7.664 1 98.81 94 ALA A O 1
ATOM 715 N N . GLU A 1 95 ? -9.133 8.266 9.133 1 98.75 95 GLU A N 1
ATOM 716 C CA . GLU A 1 95 ? -8.789 9.133 10.258 1 98.75 95 GLU A CA 1
ATOM 717 C C . GLU A 1 95 ? -7.449 8.734 10.867 1 98.75 95 GLU A C 1
ATOM 719 O O . GLU A 1 95 ? -7.254 7.578 11.25 1 98.75 95 GLU A O 1
ATOM 724 N N . ALA A 1 96 ? -6.621 9.727 10.969 1 98.56 96 ALA A N 1
ATOM 725 C CA . ALA A 1 96 ? -5.266 9.492 11.469 1 98.56 96 ALA A CA 1
ATOM 726 C C . ALA A 1 96 ? -5.012 10.266 12.758 1 98.56 96 ALA A C 1
ATOM 728 O O . ALA A 1 96 ? -5.438 11.414 12.891 1 98.56 96 ALA A O 1
ATOM 729 N N . SER A 1 97 ? -4.32 9.602 13.688 1 98.31 97 SER A N 1
ATOM 730 C CA . SER A 1 97 ? -3.93 10.234 14.938 1 98.31 97 SER A CA 1
ATOM 731 C C . SER A 1 97 ? -2.502 9.867 15.328 1 98.31 97 SER A C 1
ATOM 733 O O . SER A 1 97 ? -2.133 8.688 15.305 1 98.31 97 SER A O 1
ATOM 735 N N . VAL A 1 98 ? -1.782 10.891 15.719 1 97.5 98 VAL A N 1
ATOM 736 C CA . VAL A 1 98 ? -0.454 10.648 16.266 1 97.5 98 VAL A CA 1
ATOM 737 C C . VAL A 1 98 ? -0.579 10.078 17.688 1 97.5 98 VAL A C 1
ATOM 739 O O . VAL A 1 98 ? -1.152 10.711 18.562 1 97.5 98 VAL A O 1
ATOM 742 N N . ILE A 1 99 ? -0.031 8.945 17.875 1 97.81 99 ILE A N 1
ATOM 743 C CA . ILE A 1 99 ? -0.184 8.305 19.188 1 97.81 99 ILE A CA 1
ATOM 744 C C . ILE A 1 99 ? 1.109 8.453 19.984 1 97.81 99 ILE A C 1
ATOM 746 O O . ILE A 1 99 ? 1.114 8.281 21.203 1 97.81 99 ILE A O 1
ATOM 750 N N . LYS A 1 100 ? 2.174 8.773 19.297 1 96.25 100 LYS A N 1
ATOM 751 C CA . LYS A 1 100 ? 3.451 9.07 19.938 1 96.25 100 LYS A CA 1
ATOM 752 C C . LYS A 1 100 ? 4.293 10.008 19.078 1 96.25 100 LYS A C 1
ATOM 754 O O . LYS A 1 100 ? 4.457 9.773 17.875 1 96.25 100 LYS A O 1
ATOM 759 N N . HIS A 1 101 ? 4.742 11.023 19.625 1 94.12 101 HIS A N 1
ATOM 760 C CA . HIS A 1 101 ? 5.672 11.961 19.016 1 94.12 101 HIS A CA 1
ATOM 761 C C . HIS A 1 101 ? 7.027 11.93 19.703 1 94.12 101 HIS A C 1
ATOM 763 O O . HIS A 1 101 ? 7.195 12.5 20.781 1 94.12 101 HIS A O 1
ATOM 769 N N . GLY A 1 102 ? 7.898 11.219 19.109 1 91.56 102 GLY A N 1
ATOM 770 C CA . GLY A 1 102 ? 9.242 11.133 19.656 1 91.56 102 GLY A CA 1
ATOM 771 C C . GLY A 1 102 ? 10.18 12.188 19.125 1 91.56 102 GLY A C 1
ATOM 772 O O . GLY A 1 102 ? 9.734 13.156 18.5 1 91.56 102 GLY A O 1
ATOM 773 N N . LYS A 1 103 ? 11.508 11.992 19.406 1 89.25 103 LYS A N 1
ATOM 774 C CA . LYS A 1 103 ? 12.516 12.961 18.969 1 89.25 103 LYS A CA 1
ATOM 775 C C . LYS A 1 103 ? 12.695 12.938 17.453 1 89.25 103 LYS A C 1
ATOM 777 O O . LYS A 1 103 ? 12.68 13.984 16.812 1 89.25 103 LYS A O 1
ATOM 782 N N . ASN A 1 104 ? 12.758 11.656 16.938 1 91.62 104 ASN A N 1
ATOM 783 C CA . ASN A 1 104 ? 13.078 11.531 15.523 1 91.62 104 ASN A CA 1
ATOM 784 C C . ASN A 1 104 ? 11.984 10.789 14.766 1 91.62 104 ASN A C 1
ATOM 786 O O . ASN A 1 104 ? 12.039 10.664 13.539 1 91.62 104 ASN A O 1
ATOM 790 N N . THR A 1 105 ? 10.969 10.281 15.57 1 94.31 105 THR A N 1
ATOM 791 C CA . THR A 1 105 ? 9.93 9.5 14.906 1 94.31 105 THR A CA 1
ATOM 792 C C . THR A 1 105 ? 8.555 9.852 15.461 1 94.31 105 THR A C 1
ATOM 794 O O . THR A 1 105 ? 8.445 10.391 16.562 1 94.31 105 THR A O 1
ATOM 797 N N . MET A 1 106 ? 7.555 9.539 14.695 1 96.19 106 MET A N 1
ATOM 798 C CA . MET A 1 106 ? 6.164 9.594 15.141 1 96.19 106 MET A CA 1
ATOM 799 C C . MET A 1 106 ? 5.426 8.305 14.789 1 96.19 106 MET A C 1
ATOM 801 O O . MET A 1 106 ? 5.621 7.754 13.703 1 96.19 106 MET A O 1
ATOM 805 N N . VAL A 1 107 ? 4.652 7.852 15.711 1 98 107 VAL A N 1
ATOM 806 C CA . VAL A 1 107 ? 3.787 6.703 15.469 1 98 107 VAL A CA 1
ATOM 807 C C . VAL A 1 107 ? 2.35 7.176 15.258 1 98 107 VAL A C 1
ATOM 809 O O . VAL A 1 107 ? 1.822 7.949 16.062 1 98 107 VAL A O 1
ATOM 812 N N . VAL A 1 108 ? 1.744 6.727 14.188 1 98.31 108 VAL A N 1
ATOM 813 C CA . VAL A 1 108 ? 0.428 7.211 13.781 1 98.31 108 VAL A CA 1
ATOM 814 C C . VAL A 1 108 ? -0.51 6.027 13.555 1 98.31 108 VAL A C 1
ATOM 816 O O . VAL A 1 108 ? -0.153 5.07 12.867 1 98.31 108 VAL A O 1
ATOM 819 N N . ASN A 1 109 ? -1.674 6.156 14.141 1 98.75 109 ASN A N 1
ATOM 820 C CA . ASN A 1 109 ? -2.758 5.238 13.82 1 98.75 109 ASN A CA 1
ATOM 821 C C . ASN A 1 109 ? -3.688 5.816 12.758 1 98.75 109 ASN A C 1
ATOM 823 O O . ASN A 1 109 ? -4.031 6.996 12.805 1 98.75 109 ASN A O 1
ATOM 827 N N . VAL A 1 110 ? -4.074 4.988 11.812 1 98.81 110 VAL A N 1
ATOM 828 C CA . VAL A 1 110 ? -5.043 5.387 10.805 1 98.81 110 VAL A CA 1
ATOM 829 C C . VAL A 1 110 ? -6.141 4.332 10.695 1 98.81 110 VAL A C 1
ATOM 831 O O . VAL A 1 110 ? -5.859 3.154 10.453 1 98.81 110 VAL A O 1
ATOM 834 N N . ASN A 1 111 ? -7.332 4.746 10.852 1 98.88 111 ASN A N 1
ATOM 835 C CA . ASN A 1 111 ? -8.492 3.883 10.672 1 98.88 111 ASN A CA 1
ATOM 836 C C . ASN A 1 111 ? -9.289 4.258 9.422 1 98.88 111 ASN A C 1
ATOM 838 O O . ASN A 1 111 ? -9.477 5.438 9.141 1 98.88 111 ASN A O 1
ATOM 842 N N . ILE A 1 112 ? -9.75 3.209 8.703 1 98.88 112 ILE A N 1
ATOM 843 C CA . ILE A 1 112 ? -10.461 3.428 7.449 1 98.88 112 ILE A CA 1
ATOM 844 C C . ILE A 1 112 ? -11.867 2.828 7.543 1 98.88 112 ILE A C 1
ATOM 846 O O . ILE A 1 112 ? -12.023 1.662 7.91 1 98.88 112 ILE A O 1
ATOM 850 N N . THR A 1 113 ? -12.812 3.629 7.176 1 98.81 113 THR A N 1
ATOM 851 C CA . THR A 1 113 ? -14.203 3.195 7.105 1 98.81 113 THR A CA 1
ATOM 852 C C . THR A 1 113 ? -14.805 3.537 5.746 1 98.81 113 THR A C 1
ATOM 854 O O . THR A 1 113 ? -14.25 4.34 4.996 1 98.81 113 THR A O 1
ATOM 857 N N . ASP A 1 114 ? -15.914 2.766 5.434 1 98.31 114 ASP A N 1
ATOM 858 C CA . ASP A 1 114 ? -16.672 3.16 4.25 1 98.31 114 ASP A CA 1
ATOM 859 C C . ASP A 1 114 ? -17.812 4.105 4.621 1 98.31 114 ASP A C 1
ATOM 861 O O . ASP A 1 114 ? -17.891 4.574 5.758 1 98.31 114 ASP A O 1
ATOM 865 N N . GLU A 1 115 ? -18.594 4.496 3.674 1 97.19 115 GLU A N 1
ATOM 866 C CA . GLU A 1 115 ? -19.641 5.488 3.889 1 97.19 115 GLU A CA 1
ATOM 867 C C . GLU A 1 115 ? -20.719 4.961 4.828 1 97.19 115 GLU A C 1
ATOM 869 O O . GLU A 1 115 ? -21.516 5.734 5.359 1 97.19 115 GLU A O 1
ATOM 874 N N . LYS A 1 116 ? -20.766 3.676 5.023 1 97.25 116 LYS A N 1
ATOM 875 C CA . LYS A 1 116 ? -21.719 3.066 5.941 1 97.25 116 LYS A CA 1
ATOM 876 C C . LYS A 1 116 ? -21.078 2.793 7.301 1 97.25 116 LYS A C 1
ATOM 878 O O . LYS A 1 116 ? -21.625 2.049 8.117 1 97.25 116 LYS A O 1
ATOM 883 N N . GLU A 1 117 ? -19.906 3.314 7.477 1 97.06 117 GLU A N 1
ATOM 884 C CA . GLU A 1 117 ? -19.156 3.238 8.727 1 97.06 117 GLU A CA 1
ATOM 885 C C . GLU A 1 117 ? -18.688 1.814 9.008 1 97.06 117 GLU A C 1
ATOM 887 O O . GLU A 1 117 ? -18.375 1.47 10.148 1 97.06 117 GLU A O 1
ATOM 892 N N . THR A 1 118 ? -18.703 0.979 7.941 1 97.88 118 THR A N 1
ATOM 893 C CA . THR A 1 118 ? -18.047 -0.319 8.07 1 97.88 118 THR A CA 1
ATOM 894 C C . THR A 1 118 ? -16.547 -0.151 8.227 1 97.88 118 THR A C 1
ATOM 896 O O . THR A 1 118 ? -15.914 0.593 7.473 1 97.88 118 THR A O 1
ATOM 899 N N . PHE A 1 119 ? -15.977 -0.79 9.273 1 98.5 119 PHE A N 1
ATOM 900 C CA . PHE A 1 119 ? -14.539 -0.73 9.523 1 98.5 119 PHE A CA 1
ATOM 901 C C . PHE A 1 119 ? -13.781 -1.576 8.508 1 98.5 119 PHE A C 1
ATOM 903 O O . PHE A 1 119 ? -13.844 -2.807 8.539 1 98.5 119 PHE A O 1
ATOM 910 N N . VAL A 1 120 ? -13.078 -0.961 7.609 1 98.62 120 VAL A N 1
ATOM 911 C CA . VAL A 1 120 ? -12.453 -1.629 6.473 1 98.62 120 VAL A CA 1
ATOM 912 C C . VAL A 1 120 ? -11.031 -2.041 6.832 1 98.62 120 VAL A C 1
ATOM 914 O O . VAL A 1 120 ? -10.602 -3.156 6.523 1 98.62 120 VAL A O 1
ATOM 917 N N . ALA A 1 121 ? -10.273 -1.169 7.508 1 98.75 121 ALA A N 1
ATOM 918 C CA . ALA A 1 121 ? -8.875 -1.466 7.809 1 98.75 121 ALA A CA 1
ATOM 919 C C . ALA A 1 121 ? -8.367 -0.613 8.969 1 98.75 121 ALA A C 1
ATOM 921 O O . ALA A 1 121 ? -8.883 0.479 9.219 1 98.75 121 ALA A O 1
ATOM 922 N N . SER A 1 122 ? -7.391 -1.099 9.664 1 98.75 122 SER A N 1
ATOM 923 C CA . SER A 1 122 ? -6.629 -0.403 10.703 1 98.75 122 SER A CA 1
ATOM 924 C C . SER A 1 122 ? -5.133 -0.436 10.406 1 98.75 122 SER A C 1
ATOM 926 O O . SER A 1 122 ? -4.594 -1.478 10.031 1 98.75 122 SER A O 1
ATOM 928 N N . THR A 1 123 ? -4.52 0.706 10.602 1 98.69 123 THR A N 1
ATOM 929 C CA . THR A 1 123 ? -3.109 0.781 10.242 1 98.69 123 THR A CA 1
ATOM 930 C C . THR A 1 123 ? -2.311 1.499 11.328 1 98.69 123 THR A C 1
ATOM 932 O O . THR A 1 123 ? -2.871 2.273 12.102 1 98.69 123 THR A O 1
ATOM 935 N N . THR A 1 124 ? -1.05 1.168 11.383 1 98.69 124 THR A N 1
ATOM 936 C CA . THR A 1 124 ? -0.068 1.898 12.18 1 98.69 124 THR A CA 1
ATOM 937 C C . THR A 1 124 ? 1.188 2.18 11.359 1 98.69 124 THR A C 1
ATOM 939 O O . THR A 1 124 ? 1.708 1.289 10.688 1 98.69 124 THR A O 1
ATOM 942 N N . PHE A 1 125 ? 1.602 3.377 11.406 1 98.25 125 PHE A N 1
ATOM 943 C CA . PHE A 1 125 ? 2.822 3.787 10.719 1 98.25 125 PHE A CA 1
ATOM 944 C C . PHE A 1 125 ? 3.812 4.402 11.695 1 98.25 125 PHE A C 1
ATOM 946 O O . PHE A 1 125 ? 3.412 5.035 12.68 1 98.25 125 PHE A O 1
ATOM 953 N N . THR A 1 126 ? 5.051 4.195 11.422 1 97.75 126 THR A N 1
ATOM 954 C CA . THR A 1 126 ? 6.121 4.984 12.023 1 97.75 126 THR A CA 1
ATOM 955 C C . THR A 1 126 ? 6.789 5.875 10.977 1 97.75 126 THR A C 1
ATOM 957 O O . THR A 1 126 ? 7.215 5.391 9.922 1 97.75 126 THR A O 1
ATOM 960 N N . TYR A 1 127 ? 6.852 7.129 11.234 1 95.56 127 TYR A N 1
ATOM 961 C CA . TYR A 1 127 ? 7.465 8.102 10.336 1 95.56 127 TYR A CA 1
ATOM 962 C C . TYR A 1 127 ? 8.75 8.664 10.938 1 95.56 127 TYR A C 1
ATOM 964 O O . TYR A 1 127 ? 8.805 8.953 12.133 1 95.56 127 TYR A O 1
ATOM 972 N N . TYR A 1 128 ? 9.727 8.766 10.125 1 92.88 128 TYR A N 1
ATOM 973 C CA . TYR A 1 128 ? 10.953 9.477 10.477 1 92.88 128 TYR A CA 1
ATOM 974 C C . TYR A 1 128 ? 10.805 10.977 10.211 1 92.88 128 TYR A C 1
ATOM 976 O O . TYR A 1 128 ? 10.367 11.383 9.133 1 92.88 128 TYR A O 1
ATOM 984 N N . ILE A 1 129 ? 11.156 11.797 11.156 1 90.12 129 ILE A N 1
ATOM 985 C CA . ILE A 1 129 ? 11.102 13.242 11.008 1 90.12 129 ILE A CA 1
ATOM 986 C C . ILE A 1 129 ? 12.367 13.742 10.297 1 90.12 129 ILE A C 1
ATOM 988 O O . ILE A 1 129 ? 13.453 13.719 10.875 1 90.12 129 ILE A O 1
ATOM 992 N N . LEU A 1 130 ? 12.203 14.141 9.031 1 83.88 130 LEU A N 1
ATOM 993 C CA . LEU A 1 130 ? 13.352 14.602 8.258 1 83.88 130 LEU A CA 1
ATOM 994 C C . LEU A 1 130 ? 13.812 15.977 8.727 1 83.88 130 LEU A C 1
ATOM 996 O O . LEU A 1 130 ? 12.992 16.875 8.914 1 83.88 130 LEU A O 1
ATOM 1000 N N . LYS A 1 131 ? 14.93 16.094 9.445 1 67.06 131 LYS A N 1
ATOM 1001 C CA . LYS A 1 131 ? 15.445 17.375 9.93 1 67.06 131 LYS A CA 1
ATOM 1002 C C . LYS A 1 131 ? 15.688 18.328 8.766 1 67.06 131 LYS A C 1
ATOM 1004 O O . LYS A 1 131 ? 16.016 17.906 7.66 1 67.06 131 LYS A O 1
ATOM 1009 N N . LYS A 1 132 ? 15.07 19.469 8.852 1 56.97 132 LYS A N 1
ATOM 1010 C CA . LYS A 1 132 ? 15.445 20.516 7.898 1 56.97 132 LYS A CA 1
ATOM 1011 C C . LYS A 1 132 ? 16.953 20.578 7.715 1 56.97 132 LYS A C 1
ATOM 1013 O O . LYS A 1 132 ? 17.703 20.734 8.688 1 56.97 132 LYS A O 1
ATOM 1018 N N . MET A 1 133 ? 17.469 19.734 6.906 1 44.94 133 MET A N 1
ATOM 1019 C CA . MET A 1 133 ? 18.875 20.031 6.699 1 44.94 133 MET A CA 1
ATOM 1020 C C . MET A 1 133 ? 19.094 21.531 6.547 1 44.94 133 MET A C 1
ATOM 1022 O O . MET A 1 133 ? 18.391 22.203 5.789 1 44.94 133 MET A O 1
ATOM 1026 N N . LYS A 1 134 ? 19.469 22.234 7.637 1 40 134 LYS A N 1
ATOM 1027 C CA . LYS A 1 134 ? 20.156 23.5 7.41 1 40 134 LYS A CA 1
ATOM 1028 C C . LYS A 1 134 ? 21.109 23.406 6.219 1 40 134 LYS A C 1
ATOM 1030 O O . LYS A 1 134 ? 22.094 22.688 6.262 1 40 134 LYS A O 1
ATOM 1035 N N . ILE A 1 135 ? 20.625 23.281 5.008 1 37.88 135 ILE A N 1
ATOM 1036 C CA . ILE A 1 135 ? 21.625 23.672 4.027 1 37.88 135 ILE A CA 1
ATOM 1037 C C . ILE A 1 135 ? 22.297 24.969 4.477 1 37.88 135 ILE A C 1
ATOM 1039 O O . ILE A 1 135 ? 21.641 26.016 4.551 1 37.88 135 ILE A O 1
ATOM 1043 N N . THR A 1 136 ? 23.047 24.875 5.469 1 35.41 136 THR A N 1
ATOM 1044 C CA . THR A 1 136 ? 23.969 25.984 5.645 1 35.41 136 THR A CA 1
ATOM 1045 C C . THR A 1 136 ? 24.609 26.375 4.316 1 35.41 136 THR A C 1
ATOM 1047 O O . THR A 1 136 ? 25.297 25.562 3.689 1 35.41 136 THR A O 1
ATOM 1050 N N . PHE A 1 137 ? 23.922 27.125 3.498 1 37.34 137 PHE A N 1
ATOM 1051 C CA . PHE A 1 137 ? 24.641 27.906 2.486 1 37.34 137 PHE A CA 1
ATOM 1052 C C . PHE A 1 137 ? 25.875 28.562 3.086 1 37.34 137 PHE A C 1
ATOM 1054 O O . PHE A 1 137 ? 25.75 29.5 3.891 1 37.34 137 PHE A O 1
ATOM 1061 N N . GLU A 1 138 ? 26.812 27.797 3.607 1 34.16 138 GLU A N 1
ATOM 1062 C CA . GLU A 1 138 ? 28.062 28.562 3.699 1 34.16 138 GLU A CA 1
ATOM 1063 C C . GLU A 1 138 ? 28.375 29.25 2.377 1 34.16 138 GLU A C 1
ATOM 1065 O O . GLU A 1 138 ? 28.562 28.594 1.353 1 34.16 138 GLU A O 1
ATOM 1070 N N . ASP A 1 139 ? 27.703 30.359 2.098 1 33.47 139 ASP A N 1
ATOM 1071 C CA . ASP A 1 139 ? 28.297 31.391 1.261 1 33.47 139 ASP A CA 1
ATOM 1072 C C . ASP A 1 139 ? 29.812 31.5 1.491 1 33.47 139 ASP A C 1
ATOM 1074 O O . ASP A 1 139 ? 30.25 31.812 2.594 1 33.47 139 ASP A O 1
ATOM 1078 N N . GLU A 1 140 ? 30.703 30.578 1.111 1 31.42 140 GLU A N 1
ATOM 1079 C CA . GLU A 1 140 ? 32.062 31.094 0.915 1 31.42 140 GLU A CA 1
ATOM 1080 C C . GLU A 1 140 ? 32.062 32.438 0.212 1 31.42 140 GLU A C 1
ATOM 1082 O O . GLU A 1 140 ? 31.469 32.594 -0.871 1 31.42 140 GLU A O 1
ATOM 1087 N N . ASN A 1 141 ? 32.156 33.5 0.997 1 29.42 141 ASN A N 1
ATOM 1088 C CA . ASN A 1 141 ? 33.094 34.594 0.623 1 29.42 141 ASN A CA 1
ATOM 1089 C C . ASN A 1 141 ? 34.469 34.031 0.274 1 29.42 141 ASN A C 1
ATOM 1091 O O . ASN A 1 141 ? 34.938 33.094 0.897 1 29.42 141 ASN A O 1
ATOM 1095 N N . MET B 1 1 ? 0.562 -27.859 -12.102 1 69.38 1 MET B N 1
ATOM 1096 C CA . MET B 1 1 ? 0.029 -26.516 -12.297 1 69.38 1 MET B CA 1
ATOM 1097 C C . MET B 1 1 ? 0.793 -25.781 -13.391 1 69.38 1 MET B C 1
ATOM 1099 O O . MET B 1 1 ? 1.996 -25.984 -13.562 1 69.38 1 MET B O 1
ATOM 1103 N N . ASP B 1 2 ? 0.11 -25.281 -14.438 1 84.31 2 ASP B N 1
ATOM 1104 C CA . ASP B 1 2 ? 0.741 -24.578 -15.547 1 84.31 2 ASP B CA 1
ATOM 1105 C C . ASP B 1 2 ? 1.104 -23.141 -15.148 1 84.31 2 ASP B C 1
ATOM 1107 O O . ASP B 1 2 ? 0.327 -22.219 -15.383 1 84.31 2 ASP B O 1
ATOM 1111 N N . TYR B 1 3 ? 2.355 -23 -14.523 1 86.88 3 TYR B N 1
ATOM 1112 C CA . TYR B 1 3 ? 2.785 -21.719 -13.984 1 86.88 3 TYR B CA 1
ATOM 1113 C C . TYR B 1 3 ? 2.957 -20.688 -15.094 1 86.88 3 TYR B C 1
ATOM 1115 O O . TYR B 1 3 ? 2.77 -19.484 -14.875 1 86.88 3 TYR B O 1
ATOM 1123 N N . LYS B 1 4 ? 3.203 -21.141 -16.234 1 88.56 4 LYS B N 1
ATOM 1124 C CA . LYS B 1 4 ? 3.348 -20.219 -17.359 1 88.56 4 LYS B CA 1
ATOM 1125 C C . LYS B 1 4 ? 2.027 -19.516 -17.672 1 88.56 4 LYS B C 1
ATOM 1127 O O . LYS B 1 4 ? 1.995 -18.312 -17.891 1 88.56 4 LYS B O 1
ATOM 1132 N N . LYS B 1 5 ? 1.016 -20.281 -17.656 1 87.75 5 LYS B N 1
ATOM 1133 C CA . LYS B 1 5 ? -0.311 -19.719 -17.922 1 87.75 5 LYS B CA 1
ATOM 1134 C C . LYS B 1 5 ? -0.735 -18.766 -16.797 1 87.75 5 LYS B C 1
ATOM 1136 O O . LYS B 1 5 ? -1.376 -17.75 -17.062 1 87.75 5 LYS B O 1
ATOM 1141 N N . LEU B 1 6 ? -0.354 -19.109 -15.609 1 86.62 6 LEU B N 1
ATOM 1142 C CA . LEU B 1 6 ? -0.69 -18.266 -14.453 1 86.62 6 LEU B CA 1
ATOM 1143 C C . LEU B 1 6 ? 0.034 -16.938 -14.523 1 86.62 6 LEU B C 1
ATOM 1145 O O . LEU B 1 6 ? -0.552 -15.891 -14.219 1 86.62 6 LEU B O 1
ATOM 1149 N N . ILE B 1 7 ? 1.29 -16.984 -14.961 1 91.25 7 ILE B N 1
ATOM 1150 C CA . ILE B 1 7 ? 2.08 -15.766 -15.102 1 91.25 7 ILE B CA 1
ATOM 1151 C C . ILE B 1 7 ? 1.446 -14.852 -16.141 1 91.25 7 ILE B C 1
ATOM 1153 O O . ILE B 1 7 ? 1.328 -13.641 -15.938 1 91.25 7 ILE B O 1
ATOM 1157 N N . GLU B 1 8 ? 0.98 -15.422 -17.234 1 90.31 8 GLU B N 1
ATOM 1158 C CA . GLU B 1 8 ? 0.329 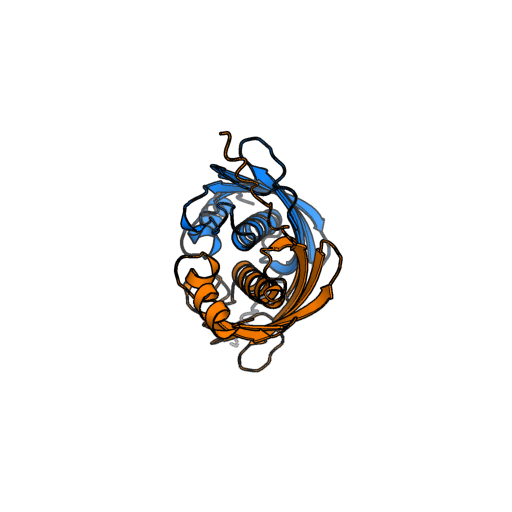-14.656 -18.297 1 90.31 8 GLU B CA 1
ATOM 1159 C C . GLU B 1 8 ? -0.957 -14.008 -17.797 1 90.31 8 GLU B C 1
ATOM 1161 O O . GLU B 1 8 ? -1.232 -12.844 -18.109 1 90.31 8 GLU B O 1
ATOM 1166 N N . LYS B 1 9 ? -1.646 -14.758 -17.062 1 85.81 9 LYS B N 1
ATOM 1167 C CA . LYS B 1 9 ? -2.906 -14.258 -16.531 1 85.81 9 LYS B CA 1
ATOM 1168 C C . LYS B 1 9 ? -2.664 -13.109 -15.547 1 85.81 9 LYS B C 1
ATOM 1170 O O . LYS B 1 9 ? -3.359 -12.094 -15.594 1 85.81 9 LYS B O 1
ATOM 1175 N N . ARG B 1 10 ? -1.675 -13.242 -14.711 1 86.69 10 ARG B N 1
ATOM 1176 C CA . ARG B 1 10 ? -1.374 -12.242 -13.688 1 86.69 10 ARG B CA 1
ATOM 1177 C C . ARG B 1 10 ? -0.832 -10.961 -14.32 1 86.69 10 ARG B C 1
ATOM 1179 O O . ARG B 1 10 ? -1.023 -9.867 -13.781 1 86.69 10 ARG B O 1
ATOM 1186 N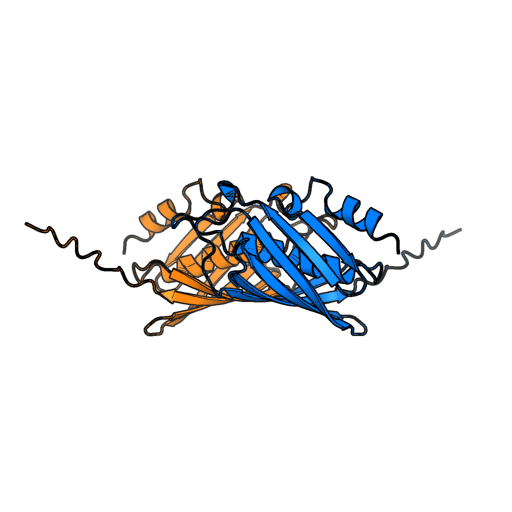 N . ASN B 1 11 ? -0.228 -11.109 -15.477 1 92.19 11 ASN B N 1
ATOM 1187 C CA . ASN B 1 11 ? 0.417 -9.969 -16.109 1 92.19 11 ASN B CA 1
ATOM 1188 C C . ASN B 1 11 ? -0.522 -9.266 -17.094 1 92.19 11 ASN B C 1
ATOM 1190 O O . ASN B 1 11 ? -0.152 -8.266 -17.703 1 92.19 11 ASN B O 1
ATOM 1194 N N . LYS B 1 12 ? -1.707 -9.836 -17.234 1 87.25 12 LYS B N 1
ATOM 1195 C CA . LYS B 1 12 ? -2.66 -9.188 -18.125 1 87.25 12 LYS B CA 1
ATOM 1196 C C . LYS B 1 12 ? -3.023 -7.793 -17.625 1 87.25 12 LYS B C 1
ATOM 1198 O O . LYS B 1 12 ? -3.322 -7.613 -16.453 1 87.25 12 LYS B O 1
ATOM 1203 N N . PRO B 1 13 ? -2.943 -6.852 -18.547 1 81.5 13 PRO B N 1
ATOM 1204 C CA . PRO B 1 13 ? -3.32 -5.496 -18.141 1 81.5 13 PRO B CA 1
ATOM 1205 C C . PRO B 1 13 ? -4.789 -5.383 -17.734 1 81.5 13 PRO B C 1
ATOM 1207 O O . PRO B 1 13 ? -5.605 -6.223 -18.141 1 81.5 13 PRO B O 1
ATOM 1210 N N . GLY B 1 14 ? -5.07 -4.363 -16.891 1 79.25 14 GLY B N 1
ATOM 1211 C CA . GLY B 1 14 ? -6.465 -4.117 -16.562 1 79.25 14 GLY B CA 1
ATOM 1212 C C . GLY B 1 14 ? -6.734 -4.078 -15.078 1 79.25 14 GLY B C 1
ATOM 1213 O O . GLY B 1 14 ? -7.848 -3.773 -14.648 1 79.25 14 GLY B O 1
ATOM 1214 N N . ASP B 1 15 ? -5.727 -4.438 -14.391 1 80.12 15 ASP B N 1
ATOM 1215 C CA . ASP B 1 15 ? -5.852 -4.344 -12.938 1 80.12 15 ASP B CA 1
ATOM 1216 C C . ASP B 1 15 ? -4.93 -3.264 -12.375 1 80.12 15 ASP B C 1
ATOM 1218 O O . ASP B 1 15 ? -3.984 -2.838 -13.047 1 80.12 15 ASP B O 1
ATOM 1222 N N . PHE B 1 16 ? -5.219 -2.824 -11.172 1 82.44 16 PHE B N 1
ATOM 1223 C CA . PHE B 1 16 ? -4.492 -1.728 -10.547 1 82.44 16 PHE B CA 1
ATOM 1224 C C . PHE B 1 16 ? -2.994 -2.004 -10.539 1 82.44 16 PHE B C 1
ATOM 1226 O O . PHE B 1 16 ? -2.203 -1.181 -11.008 1 82.44 16 PHE B O 1
ATOM 1233 N N . ALA B 1 17 ? -2.592 -3.219 -10.148 1 84.12 17 ALA B N 1
ATOM 1234 C CA . ALA B 1 17 ? -1.177 -3.547 -9.992 1 84.12 17 ALA B CA 1
ATOM 1235 C C . ALA B 1 17 ? -0.472 -3.59 -11.352 1 84.12 17 ALA B C 1
ATOM 1237 O O . ALA B 1 17 ? 0.624 -3.047 -11.5 1 84.12 17 ALA B O 1
ATOM 1238 N N . THR B 1 18 ? -1.104 -4.164 -12.312 1 87.69 18 THR B N 1
ATOM 1239 C CA . THR B 1 18 ? -0.491 -4.227 -13.633 1 87.69 18 THR B CA 1
ATOM 1240 C C . THR B 1 18 ? -0.47 -2.848 -14.289 1 87.69 18 THR B C 1
ATOM 1242 O O . THR B 1 18 ? 0.461 -2.518 -15.023 1 87.69 18 THR B O 1
ATOM 1245 N N . ASP B 1 19 ? -1.421 -2.102 -13.883 1 84.44 19 ASP B N 1
ATOM 1246 C CA . ASP B 1 19 ? -1.512 -0.765 -14.461 1 84.44 19 ASP B CA 1
ATOM 1247 C C . ASP B 1 19 ? -0.396 0.136 -13.938 1 84.44 19 ASP B C 1
ATOM 1249 O O . ASP B 1 19 ? 0.069 1.032 -14.641 1 84.44 19 ASP B O 1
ATOM 1253 N N . ILE B 1 20 ? 0.022 -0.187 -12.805 1 85.56 20 ILE B N 1
ATOM 1254 C CA . ILE B 1 20 ? 1.109 0.639 -12.289 1 85.56 20 ILE B CA 1
ATOM 1255 C C . ILE B 1 20 ? 2.451 0.053 -12.719 1 85.56 20 ILE B C 1
ATOM 1257 O O . ILE B 1 20 ? 3.506 0.625 -12.438 1 85.56 20 ILE B O 1
ATOM 1261 N N . GLY B 1 21 ? 2.447 -1.151 -13.383 1 90.81 21 GLY B N 1
ATOM 1262 C CA . GLY B 1 21 ? 3.668 -1.611 -14.023 1 90.81 21 GLY B CA 1
ATOM 1263 C C . GLY B 1 21 ? 4.227 -2.879 -13.406 1 90.81 21 GLY B C 1
ATOM 1264 O O . GLY B 1 21 ? 5.324 -3.316 -13.758 1 90.81 21 GLY B O 1
ATOM 1265 N N . VAL B 1 22 ? 3.545 -3.557 -12.555 1 94.06 22 VAL B N 1
ATOM 1266 C CA . VAL B 1 22 ? 4.016 -4.785 -11.922 1 94.06 22 VAL B CA 1
ATOM 1267 C C . VAL B 1 22 ? 4 -5.926 -12.938 1 94.06 22 VAL B C 1
ATOM 1269 O O . VAL B 1 22 ? 3.031 -6.09 -13.68 1 94.06 22 VAL B O 1
ATOM 1272 N N . LYS B 1 23 ? 5.074 -6.664 -12.945 1 96.69 23 LYS B N 1
ATOM 1273 C CA . LYS B 1 23 ? 5.195 -7.832 -13.812 1 96.69 23 LYS B CA 1
ATOM 1274 C C . LYS B 1 23 ? 5.699 -9.047 -13.031 1 96.69 23 LYS B C 1
ATOM 1276 O O . LYS B 1 23 ? 6.742 -8.977 -12.375 1 96.69 23 LYS B O 1
ATOM 1281 N N . ILE B 1 24 ? 4.973 -10.133 -13.141 1 96.75 24 ILE B N 1
ATOM 1282 C CA . ILE B 1 24 ? 5.418 -11.391 -12.555 1 96.75 24 ILE B CA 1
ATOM 1283 C C . ILE B 1 24 ? 6.363 -12.109 -13.516 1 96.75 24 ILE B C 1
ATOM 1285 O O . ILE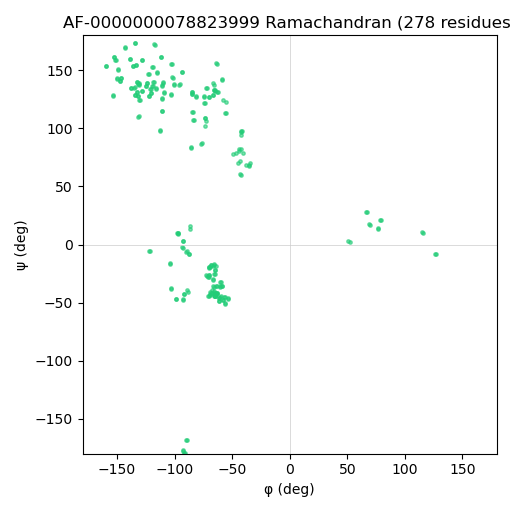 B 1 24 ? 6.047 -12.281 -14.695 1 96.75 24 ILE B O 1
ATOM 1289 N N . LEU B 1 25 ? 7.48 -12.508 -12.992 1 97.81 25 LEU B N 1
ATOM 1290 C CA . LEU B 1 25 ? 8.508 -13.117 -13.836 1 97.81 25 LEU B CA 1
ATOM 1291 C C . LEU B 1 25 ? 8.531 -14.625 -13.656 1 97.81 25 LEU B C 1
ATOM 1293 O O . LEU B 1 25 ? 8.797 -15.367 -14.609 1 97.81 25 LEU B O 1
ATOM 1297 N N . GLU B 1 26 ? 8.32 -15.008 -12.422 1 96.94 26 GLU B N 1
ATOM 1298 C CA . GLU B 1 26 ? 8.438 -16.422 -12.086 1 96.94 26 GLU B CA 1
ATOM 1299 C C . GLU B 1 26 ? 7.465 -16.812 -10.977 1 96.94 26 GLU B C 1
ATOM 1301 O O . GLU B 1 26 ? 7.23 -16.031 -10.055 1 96.94 26 GLU B O 1
ATOM 1306 N N . ILE B 1 27 ? 6.91 -17.984 -11.148 1 95.25 27 ILE B N 1
ATOM 1307 C CA . ILE B 1 27 ? 6.117 -18.609 -10.094 1 95.25 27 ILE B CA 1
ATOM 1308 C C . ILE B 1 27 ? 6.52 -20.078 -9.953 1 95.25 27 ILE B C 1
ATOM 1310 O O . ILE B 1 27 ? 6.699 -20.781 -10.953 1 95.25 27 ILE B O 1
ATOM 1314 N N . ARG B 1 28 ? 6.797 -20.422 -8.773 1 93.69 28 ARG B N 1
ATOM 1315 C CA . ARG B 1 28 ? 6.973 -21.812 -8.375 1 93.69 28 ARG B CA 1
ATOM 1316 C C . ARG B 1 28 ? 6.23 -22.109 -7.078 1 93.69 28 ARG B C 1
ATOM 1318 O O . ARG B 1 28 ? 5.605 -21.219 -6.492 1 93.69 28 ARG B O 1
ATOM 1325 N N . GLU B 1 29 ? 6.227 -23.344 -6.742 1 92.25 29 GLU B N 1
ATOM 1326 C CA . GLU B 1 29 ? 5.547 -23.688 -5.496 1 92.25 29 GLU B CA 1
ATOM 1327 C C . GLU B 1 29 ? 6.102 -22.891 -4.32 1 92.25 29 GLU B C 1
ATOM 1329 O O . GLU B 1 29 ? 7.273 -23.047 -3.961 1 92.25 29 GLU B O 1
ATOM 1334 N N . GLY B 1 30 ? 5.289 -22.031 -3.785 1 94.62 30 GLY B N 1
ATOM 1335 C CA . GLY B 1 30 ? 5.66 -21.281 -2.604 1 94.62 30 GLY B CA 1
ATOM 1336 C C . GLY B 1 30 ? 6.613 -20.141 -2.904 1 94.62 30 GLY B C 1
ATOM 1337 O O . GLY B 1 30 ? 7.301 -19.641 -2.01 1 94.62 30 GLY B O 1
ATOM 1338 N N . TYR B 1 31 ? 6.73 -19.828 -4.172 1 96.88 31 TYR B N 1
ATOM 1339 C CA . TYR B 1 31 ? 7.699 -18.797 -4.559 1 96.88 31 TYR B CA 1
ATOM 1340 C C . TYR B 1 31 ? 7.203 -18 -5.758 1 96.88 31 TYR B C 1
ATOM 1342 O O . TYR B 1 31 ? 6.57 -18.562 -6.66 1 96.88 31 TYR B O 1
ATOM 1350 N N . ALA B 1 32 ? 7.504 -16.703 -5.742 1 97.69 32 ALA B N 1
ATOM 1351 C CA . ALA B 1 32 ? 7.273 -15.859 -6.914 1 97.69 32 ALA B CA 1
ATOM 1352 C C . ALA B 1 32 ? 8.297 -14.727 -6.98 1 97.69 32 ALA B C 1
ATOM 1354 O O . ALA B 1 32 ? 8.859 -14.328 -5.957 1 97.69 32 ALA B O 1
ATOM 1355 N N . CYS B 1 33 ? 8.555 -14.336 -8.172 1 98.56 33 CYS B N 1
ATOM 1356 C CA . CYS B 1 33 ? 9.43 -13.203 -8.453 1 98.56 33 CYS B CA 1
ATOM 1357 C C . CYS B 1 33 ? 8.797 -12.25 -9.461 1 98.56 33 CYS B C 1
ATOM 1359 O O . CYS B 1 33 ? 8.172 -12.695 -10.43 1 98.56 33 CYS B O 1
ATOM 1361 N N . GLY B 1 34 ? 8.961 -10.961 -9.172 1 98.31 34 GLY B N 1
ATOM 1362 C CA . GLY B 1 34 ? 8.43 -9.953 -10.086 1 98.31 34 GLY B CA 1
ATOM 1363 C C . GLY B 1 34 ? 9.328 -8.734 -10.203 1 98.31 34 GLY B C 1
ATOM 1364 O O . GLY B 1 34 ? 10.305 -8.594 -9.469 1 98.31 34 GLY B O 1
ATOM 1365 N N . GLU B 1 35 ? 8.969 -7.93 -11.18 1 98.5 35 GLU B N 1
ATOM 1366 C CA . GLU B 1 35 ? 9.68 -6.668 -11.375 1 98.5 35 GLU B CA 1
ATOM 1367 C C . GLU B 1 35 ? 8.695 -5.516 -11.578 1 98.5 35 GLU B C 1
ATOM 1369 O O . GLU B 1 35 ? 7.551 -5.727 -11.977 1 98.5 35 GLU B O 1
ATOM 1374 N N . LEU B 1 36 ? 9.156 -4.371 -11.25 1 97.81 36 LEU B N 1
ATOM 1375 C CA . LEU B 1 36 ? 8.461 -3.105 -11.477 1 97.81 36 LEU B CA 1
ATOM 1376 C C . LEU B 1 36 ? 9.391 -2.086 -12.125 1 97.81 36 LEU B C 1
ATOM 1378 O O . LEU B 1 36 ? 10.367 -1.649 -11.516 1 97.81 36 LEU B O 1
ATOM 1382 N N . LEU B 1 37 ? 9.117 -1.793 -13.359 1 96.44 37 LEU B N 1
ATOM 1383 C CA . LEU B 1 37 ? 9.844 -0.706 -14 1 96.44 37 LEU B CA 1
ATOM 1384 C C . LEU B 1 37 ? 9.359 0.649 -13.5 1 96.44 37 LEU B C 1
ATOM 1386 O O . LEU B 1 37 ? 8.156 0.925 -13.516 1 96.44 37 LEU B O 1
ATOM 1390 N N . ILE B 1 38 ? 10.273 1.472 -13.062 1 96.5 38 ILE B N 1
ATOM 1391 C CA . ILE B 1 38 ? 9.906 2.723 -12.414 1 96.5 38 ILE B CA 1
ATOM 1392 C C . ILE B 1 38 ? 9.586 3.783 -13.461 1 96.5 38 ILE B C 1
ATOM 1394 O O . ILE B 1 38 ? 10.359 3.977 -14.406 1 96.5 38 ILE B O 1
ATOM 1398 N N . LYS B 1 39 ? 8.461 4.371 -13.32 1 93.75 39 LYS B N 1
ATOM 1399 C CA . LYS B 1 39 ? 7.992 5.469 -14.164 1 93.75 39 LYS B CA 1
ATOM 1400 C C . LYS B 1 39 ? 7.793 6.742 -13.344 1 93.75 39 LYS B C 1
ATOM 1402 O O . LYS B 1 39 ? 7.855 6.711 -12.109 1 93.75 39 LYS B O 1
ATOM 1407 N N . LYS B 1 40 ? 7.523 7.844 -13.969 1 90.5 40 LYS B N 1
ATOM 1408 C CA . LYS B 1 40 ? 7.352 9.141 -13.32 1 90.5 40 LYS B CA 1
ATOM 1409 C C . LYS B 1 40 ? 6.191 9.109 -12.328 1 90.5 40 LYS B C 1
ATOM 1411 O O . LYS B 1 40 ? 6.258 9.734 -11.266 1 90.5 40 LYS B O 1
ATOM 1416 N N . VAL B 1 41 ? 5.199 8.336 -12.625 1 87.56 41 VAL B N 1
ATOM 1417 C CA . VAL B 1 41 ? 3.977 8.297 -11.828 1 87.56 41 VAL B CA 1
ATOM 1418 C C . VAL B 1 41 ? 4.262 7.645 -10.477 1 87.56 41 VAL B C 1
ATOM 1420 O O . VAL B 1 41 ? 3.5 7.816 -9.523 1 87.56 41 VAL B O 1
ATOM 1423 N N . HIS B 1 42 ? 5.363 6.898 -10.383 1 92.69 42 HIS B N 1
ATOM 1424 C CA . HIS B 1 42 ? 5.688 6.172 -9.164 1 92.69 42 HIS B CA 1
ATOM 1425 C C . HIS B 1 42 ? 6.48 7.047 -8.195 1 92.69 42 HIS B C 1
ATOM 1427 O O . HIS B 1 42 ? 6.719 6.656 -7.051 1 92.69 42 HIS B O 1
ATOM 1433 N N . ILE B 1 43 ? 6.898 8.219 -8.617 1 91.31 43 ILE B N 1
ATOM 1434 C CA . ILE B 1 43 ? 7.914 8.992 -7.922 1 91.31 43 ILE B CA 1
ATOM 1435 C C . ILE B 1 43 ? 7.246 10.094 -7.094 1 91.31 43 ILE B C 1
ATOM 1437 O O . ILE B 1 43 ? 6.32 10.75 -7.566 1 91.31 43 ILE B O 1
ATOM 1441 N N . ASN B 1 44 ? 7.762 10.242 -5.879 1 84.62 44 ASN B N 1
ATOM 1442 C CA . ASN B 1 44 ? 7.227 11.273 -4.988 1 84.62 44 ASN B CA 1
ATOM 1443 C C . ASN B 1 44 ? 7.984 12.586 -5.137 1 84.62 44 ASN B C 1
ATOM 1445 O O . ASN B 1 44 ? 8.891 12.703 -5.965 1 84.62 44 ASN B O 1
ATOM 1449 N N . PRO B 1 45 ? 7.586 13.609 -4.352 1 78.75 45 PRO B N 1
ATOM 1450 C CA . PRO B 1 45 ? 8.188 14.93 -4.512 1 78.75 45 PRO B CA 1
ATOM 1451 C C . PRO B 1 45 ? 9.68 14.945 -4.164 1 78.75 45 PRO B C 1
ATOM 1453 O O . PRO B 1 45 ? 10.422 15.805 -4.648 1 78.75 45 PRO B O 1
ATOM 1456 N N . ILE B 1 46 ? 10.141 14.016 -3.395 1 80.81 46 ILE B N 1
ATOM 1457 C CA . ILE B 1 46 ? 11.562 14 -3.053 1 80.81 46 ILE B CA 1
ATOM 1458 C C . ILE B 1 46 ? 12.297 13.023 -3.971 1 80.81 46 ILE B C 1
ATOM 1460 O O . ILE B 1 46 ? 13.398 12.57 -3.648 1 80.81 46 ILE B O 1
ATOM 1464 N N . ASN B 1 47 ? 11.633 12.523 -5.012 1 89.88 47 ASN B N 1
ATOM 1465 C CA . ASN B 1 47 ? 12.188 11.719 -6.098 1 89.88 47 ASN B CA 1
ATOM 1466 C C . ASN B 1 47 ? 12.398 10.266 -5.676 1 89.88 47 ASN B C 1
ATOM 1468 O O . ASN B 1 47 ? 13.242 9.57 -6.238 1 89.88 47 ASN B O 1
ATOM 1472 N N . ALA B 1 48 ? 11.719 9.906 -4.703 1 92.81 48 ALA B N 1
ATOM 1473 C CA . ALA B 1 48 ? 11.711 8.5 -4.305 1 92.81 48 ALA B CA 1
ATOM 1474 C C . ALA B 1 48 ? 10.438 7.805 -4.766 1 92.81 48 ALA B C 1
ATOM 1476 O O . ALA B 1 48 ? 9.422 8.453 -5.02 1 92.81 48 ALA B O 1
ATOM 1477 N N . VAL B 1 49 ? 10.531 6.457 -4.922 1 94.56 49 VAL B N 1
ATOM 1478 C CA . VAL B 1 49 ? 9.328 5.684 -5.223 1 94.56 49 VAL B CA 1
ATOM 1479 C C . VAL B 1 49 ? 8.367 5.746 -4.043 1 94.56 49 VAL B C 1
ATOM 1481 O O . VAL B 1 49 ? 8.781 5.617 -2.887 1 94.56 49 VAL B O 1
ATOM 1484 N N . HIS B 1 50 ? 7.133 6.008 -4.289 1 92.81 50 HIS B N 1
ATOM 1485 C CA . HIS B 1 50 ? 6.109 6.074 -3.252 1 92.81 50 HIS B CA 1
ATOM 1486 C C . HIS B 1 50 ? 6.008 4.758 -2.492 1 92.81 50 HIS B C 1
ATOM 1488 O O . HIS B 1 50 ? 6.047 3.682 -3.096 1 92.81 50 HIS B O 1
ATOM 1494 N N . GLY B 1 51 ? 5.785 4.836 -1.175 1 93.62 51 GLY B N 1
ATOM 1495 C CA . GLY B 1 51 ? 5.621 3.648 -0.353 1 93.62 51 GLY B CA 1
ATOM 1496 C C . GLY B 1 51 ? 4.441 2.793 -0.769 1 93.62 51 GLY B C 1
ATOM 1497 O O . GLY B 1 51 ? 4.5 1.563 -0.692 1 93.62 51 GLY B O 1
ATOM 1498 N N . GLY B 1 52 ? 3.373 3.473 -1.19 1 93.44 52 GLY B N 1
ATOM 1499 C CA . GLY B 1 52 ? 2.197 2.744 -1.641 1 93.44 52 GLY B CA 1
ATOM 1500 C C . GLY B 1 52 ? 2.455 1.897 -2.873 1 93.44 52 GLY B C 1
ATOM 1501 O O . GLY B 1 52 ? 1.891 0.81 -3.014 1 93.44 52 GLY B O 1
ATOM 1502 N N . VAL B 1 53 ? 3.277 2.391 -3.75 1 94.25 53 VAL B N 1
ATOM 1503 C CA . VAL B 1 53 ? 3.67 1.647 -4.941 1 94.25 53 VAL B CA 1
ATOM 1504 C C . VAL B 1 53 ? 4.461 0.404 -4.539 1 94.25 53 VAL B C 1
ATOM 1506 O O . VAL B 1 53 ? 4.188 -0.697 -5.023 1 94.25 53 VAL B O 1
ATOM 1509 N N . ILE B 1 54 ? 5.375 0.618 -3.613 1 97.38 54 ILE B N 1
ATOM 1510 C CA . ILE B 1 54 ? 6.219 -0.478 -3.148 1 97.38 54 ILE B CA 1
ATOM 1511 C C . ILE B 1 54 ? 5.363 -1.525 -2.443 1 97.38 54 ILE B C 1
ATOM 1513 O O . ILE B 1 54 ? 5.535 -2.727 -2.662 1 97.38 54 ILE B O 1
ATOM 1517 N N . PHE B 1 55 ? 4.445 -1.081 -1.634 1 97.56 55 PHE B N 1
ATOM 1518 C CA . PHE B 1 55 ? 3.551 -1.991 -0.931 1 97.56 55 PHE B CA 1
ATOM 1519 C C . PHE B 1 55 ? 2.711 -2.793 -1.918 1 97.56 55 PHE B C 1
ATOM 1521 O O . PHE B 1 55 ? 2.58 -4.012 -1.783 1 97.56 55 PHE B O 1
ATOM 1528 N N . THR B 1 56 ? 2.102 -2.156 -2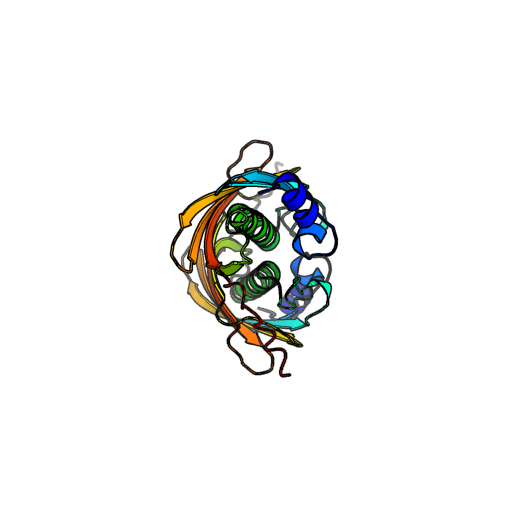.877 1 95.31 56 THR B N 1
ATOM 1529 C CA . THR B 1 56 ? 1.285 -2.811 -3.895 1 95.31 56 THR B CA 1
ATOM 1530 C C . THR B 1 56 ? 2.094 -3.871 -4.637 1 95.31 56 THR B C 1
ATOM 1532 O O . THR B 1 56 ? 1.612 -4.984 -4.855 1 95.31 56 THR B O 1
ATOM 1535 N N . PHE B 1 57 ? 3.303 -3.49 -5.004 1 97.44 57 PHE B N 1
ATOM 1536 C CA . PHE B 1 57 ? 4.211 -4.395 -5.699 1 97.44 57 PHE B CA 1
ATOM 1537 C C . PHE B 1 57 ? 4.473 -5.645 -4.867 1 97.44 57 PHE B C 1
ATOM 1539 O O . PHE B 1 57 ? 4.301 -6.766 -5.352 1 97.44 57 PHE B O 1
ATOM 1546 N N . ALA B 1 58 ? 4.77 -5.418 -3.607 1 98.25 58 ALA B N 1
ATOM 1547 C CA . ALA B 1 58 ? 5.039 -6.523 -2.691 1 98.25 58 ALA B CA 1
ATOM 1548 C C . ALA B 1 58 ? 3.818 -7.43 -2.549 1 98.25 58 ALA B C 1
ATOM 1550 O O . ALA B 1 58 ? 3.936 -8.656 -2.604 1 98.25 58 ALA B O 1
ATOM 1551 N N . ASP B 1 59 ? 2.709 -6.828 -2.365 1 96.44 59 ASP B N 1
ATOM 1552 C CA . ASP B 1 59 ? 1.469 -7.57 -2.176 1 96.44 59 ASP B CA 1
ATOM 1553 C C . ASP B 1 59 ? 1.163 -8.445 -3.387 1 96.44 59 ASP B C 1
ATOM 1555 O O . ASP B 1 59 ? 0.807 -9.617 -3.236 1 96.44 59 ASP B O 1
ATOM 1559 N N . MET B 1 60 ? 1.306 -7.93 -4.582 1 94.31 60 MET B N 1
ATOM 1560 C CA . MET B 1 60 ? 0.997 -8.672 -5.797 1 94.31 60 MET B CA 1
ATOM 1561 C C . MET B 1 60 ? 1.937 -9.867 -5.961 1 94.31 60 MET B C 1
ATOM 1563 O O . MET B 1 60 ? 1.494 -10.977 -6.27 1 94.31 60 MET B O 1
ATOM 1567 N N . VAL B 1 61 ? 3.193 -9.641 -5.734 1 97 61 VAL B N 1
ATOM 1568 C CA . VAL B 1 61 ? 4.16 -10.719 -5.867 1 97 61 VAL B CA 1
ATOM 1569 C C . VAL B 1 61 ? 3.943 -11.75 -4.758 1 97 61 VAL B C 1
ATOM 1571 O O . VAL B 1 61 ? 4.016 -12.953 -5 1 97 61 VAL B O 1
ATOM 1574 N N . GLY B 1 62 ? 3.688 -11.266 -3.561 1 96.81 62 GLY B N 1
ATOM 1575 C CA . GLY B 1 62 ? 3.377 -12.164 -2.461 1 96.81 62 GLY B CA 1
ATOM 1576 C C . GLY B 1 62 ? 2.201 -13.078 -2.752 1 96.81 62 GLY B C 1
ATOM 1577 O O . GLY B 1 62 ? 2.295 -14.289 -2.568 1 96.81 62 GLY B O 1
ATOM 1578 N N . ALA B 1 63 ? 1.104 -12.477 -3.193 1 93.81 63 ALA B N 1
ATOM 1579 C CA . ALA B 1 63 ? -0.083 -13.258 -3.537 1 93.81 63 ALA B CA 1
ATOM 1580 C C . ALA B 1 63 ? 0.228 -14.281 -4.625 1 93.81 63 ALA B C 1
ATOM 1582 O O . ALA B 1 63 ? -0.292 -15.398 -4.602 1 93.81 63 ALA B O 1
ATOM 1583 N N . SER B 1 64 ? 1.088 -13.938 -5.551 1 94.12 64 SER B N 1
ATOM 1584 C CA . SER B 1 64 ? 1.438 -14.828 -6.652 1 94.12 64 SER B CA 1
ATOM 1585 C C . SER B 1 64 ? 2.186 -16.062 -6.152 1 94.12 64 SER B C 1
ATOM 1587 O O . SER B 1 64 ? 2.105 -17.125 -6.762 1 94.12 64 SER B O 1
ATOM 1589 N N . SER B 1 65 ? 2.896 -15.922 -5.113 1 95.69 65 SER B N 1
ATOM 1590 C CA . SER B 1 65 ? 3.645 -17.047 -4.57 1 95.69 65 SER B CA 1
ATOM 1591 C C . SER B 1 65 ? 2.707 -18.109 -4.004 1 95.69 65 SER B C 1
ATOM 1593 O O . SER B 1 65 ? 3.121 -19.25 -3.766 1 95.69 65 SER B O 1
ATOM 1595 N N . THR B 1 66 ? 1.498 -17.734 -3.76 1 92.62 66 THR B N 1
ATOM 1596 C CA . THR B 1 66 ? 0.526 -18.641 -3.164 1 92.62 66 THR B CA 1
ATOM 1597 C C . THR B 1 66 ? -0.286 -19.359 -4.242 1 92.62 66 THR B C 1
ATOM 1599 O O . THR B 1 66 ? -1.197 -20.125 -3.936 1 92.6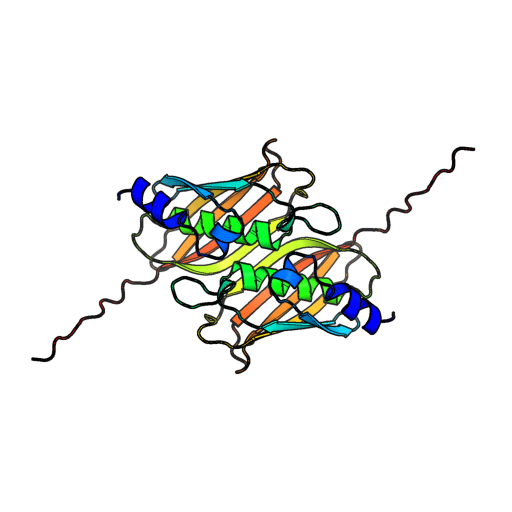2 66 THR B O 1
ATOM 1602 N N . ALA B 1 67 ? -0.046 -19.188 -5.465 1 84 67 ALA B N 1
ATOM 1603 C CA . ALA B 1 67 ? -0.853 -19.625 -6.602 1 84 67 ALA B CA 1
ATOM 1604 C C . ALA B 1 67 ? -0.929 -21.156 -6.672 1 84 67 ALA B C 1
ATOM 1606 O O . ALA B 1 67 ? -1.835 -21.703 -7.297 1 84 67 ALA B O 1
ATOM 1607 N N . PHE B 1 68 ? -0.104 -21.812 -6.062 1 74.81 68 PHE B N 1
ATOM 1608 C CA . PHE B 1 68 ? -0.056 -23.266 -6.156 1 74.81 68 PHE B CA 1
ATOM 1609 C C . PHE B 1 68 ? -1.256 -23.891 -5.457 1 74.81 68 PHE B C 1
ATOM 1611 O O . PHE B 1 68 ? -1.594 -25.047 -5.711 1 74.81 68 PHE B O 1
ATOM 1618 N N . CYS B 1 69 ? -1.864 -23.125 -4.586 1 68.5 69 CYS B N 1
ATOM 1619 C CA . CYS B 1 69 ? -3.01 -23.703 -3.895 1 68.5 69 CYS B CA 1
ATOM 1620 C C . CYS B 1 69 ? -4.289 -23.516 -4.703 1 68.5 69 CYS B C 1
ATOM 1622 O O . CYS B 1 69 ? -5.363 -23.938 -4.277 1 68.5 69 CYS B O 1
ATOM 1624 N N . GLU B 1 70 ? -4.16 -23.188 -5.984 1 62.97 70 GLU B N 1
ATOM 1625 C CA . GLU B 1 70 ? -5.254 -23.016 -6.934 1 62.97 70 GLU B CA 1
ATOM 1626 C C . GLU B 1 70 ? -6.324 -22.078 -6.375 1 62.97 70 GLU B C 1
ATOM 1628 O O . GLU B 1 70 ? -7.426 -21.984 -6.922 1 62.97 70 GLU B O 1
ATOM 1633 N N . ASN B 1 71 ? -5.941 -21.562 -5.121 1 62.69 71 ASN B N 1
ATOM 1634 C CA . ASN B 1 71 ? -6.965 -20.734 -4.477 1 62.69 71 ASN B CA 1
ATOM 1635 C C . ASN B 1 71 ? -6.656 -19.25 -4.613 1 62.69 71 ASN B C 1
ATOM 1637 O O . ASN B 1 71 ? -5.496 -18.859 -4.75 1 62.69 71 ASN B O 1
ATOM 1641 N N . ARG B 1 72 ? -7.75 -18.547 -4.758 1 79.19 72 ARG B N 1
ATOM 1642 C CA . ARG B 1 72 ? -7.734 -17.109 -4.531 1 79.19 72 ARG B CA 1
ATOM 1643 C C . ARG B 1 72 ? -7.449 -16.781 -3.068 1 79.19 72 ARG B C 1
ATOM 1645 O O . ARG B 1 72 ? -7.758 -17.578 -2.182 1 79.19 72 ARG B O 1
ATOM 1652 N N . VAL B 1 73 ? -6.641 -15.828 -2.92 1 88.31 73 VAL B N 1
ATOM 1653 C CA . VAL B 1 73 ? -6.367 -15.43 -1.546 1 88.31 73 VAL B CA 1
ATOM 1654 C C . VAL B 1 73 ? -6.801 -13.977 -1.337 1 88.31 73 VAL B C 1
ATOM 1656 O O . VAL B 1 73 ? -6.973 -13.227 -2.303 1 88.31 73 VAL B O 1
ATOM 1659 N N . ALA B 1 74 ? -7.137 -13.648 -0.102 1 90.19 74 ALA B N 1
ATOM 1660 C CA . ALA B 1 74 ? -7.363 -12.281 0.338 1 90.19 74 ALA B CA 1
ATOM 1661 C C . ALA B 1 74 ? -6.344 -11.867 1.397 1 90.19 74 ALA B C 1
ATOM 1663 O O . ALA B 1 74 ? -6.039 -12.641 2.309 1 90.19 74 ALA B O 1
ATOM 1664 N N . THR B 1 75 ? -5.809 -10.734 1.232 1 94.12 75 THR B N 1
ATOM 1665 C CA . THR B 1 75 ? -4.844 -10.266 2.219 1 94.12 75 THR B CA 1
ATOM 1666 C C . THR B 1 75 ? -5.535 -9.938 3.539 1 94.12 75 THR B C 1
ATOM 1668 O O . THR B 1 75 ? -6.516 -9.188 3.564 1 94.12 75 THR B O 1
ATOM 1671 N N . LEU B 1 76 ? -5.059 -10.5 4.633 1 96.12 76 LEU B N 1
ATOM 1672 C CA . LEU B 1 76 ? -5.578 -10.219 5.969 1 96.12 76 LEU B CA 1
ATOM 1673 C C . LEU B 1 76 ? -4.793 -9.094 6.633 1 96.12 76 LEU B C 1
ATOM 1675 O O . LEU B 1 76 ? -5.379 -8.195 7.238 1 96.12 76 LEU B O 1
ATOM 1679 N N . ASN B 1 77 ? -3.51 -9.234 6.539 1 97.19 77 ASN B N 1
ATOM 1680 C CA . ASN B 1 77 ? -2.641 -8.203 7.098 1 97.19 77 ASN B CA 1
ATOM 1681 C C . ASN B 1 77 ? -1.302 -8.148 6.371 1 97.19 77 ASN B C 1
ATOM 1683 O O . ASN B 1 77 ? -0.934 -9.086 5.66 1 97.19 77 ASN B O 1
ATOM 1687 N N . GLY B 1 78 ? -0.633 -7.066 6.523 1 98.19 78 GLY B N 1
ATOM 1688 C CA . GLY B 1 78 ? 0.683 -6.832 5.953 1 98.19 78 GLY B CA 1
ATOM 1689 C C . GLY B 1 78 ? 1.54 -5.902 6.789 1 98.19 78 GLY B C 1
ATOM 1690 O O . GLY B 1 78 ? 1.031 -4.965 7.402 1 98.19 78 GLY B O 1
ATOM 1691 N N . THR B 1 79 ? 2.771 -6.223 6.797 1 98.31 79 THR B N 1
ATOM 1692 C CA . THR B 1 79 ? 3.781 -5.355 7.387 1 98.31 79 THR B CA 1
ATOM 1693 C C . THR B 1 79 ? 4.871 -5.023 6.371 1 98.31 79 THR B C 1
ATOM 1695 O O . THR B 1 79 ? 5.301 -5.895 5.609 1 98.31 79 THR B O 1
ATOM 1698 N N . ILE B 1 80 ? 5.266 -3.791 6.406 1 98.5 80 ILE B N 1
ATOM 1699 C CA . ILE B 1 80 ? 6.359 -3.396 5.527 1 98.5 80 ILE B CA 1
ATOM 1700 C C . ILE B 1 80 ? 7.363 -2.549 6.301 1 98.5 80 ILE B C 1
ATOM 1702 O O . ILE B 1 80 ? 6.977 -1.689 7.098 1 98.5 80 ILE B O 1
ATOM 1706 N N . ASN B 1 81 ? 8.578 -2.852 6.105 1 98.5 81 ASN B N 1
ATOM 1707 C CA . ASN B 1 81 ? 9.711 -2.049 6.559 1 98.5 81 ASN B CA 1
ATOM 1708 C C . ASN B 1 81 ? 10.453 -1.416 5.387 1 98.5 81 ASN B C 1
ATOM 1710 O O . ASN B 1 81 ? 10.992 -2.125 4.531 1 98.5 81 ASN B O 1
ATOM 1714 N N . PHE B 1 82 ? 10.406 -0.133 5.352 1 98.06 82 PHE B N 1
ATOM 1715 C CA . PHE B 1 82 ? 11.172 0.589 4.344 1 98.06 82 PHE B CA 1
ATOM 1716 C C . PHE B 1 82 ? 12.609 0.801 4.809 1 98.06 82 PHE B C 1
ATOM 1718 O O . PHE B 1 82 ? 12.859 1.586 5.727 1 98.06 82 PHE B O 1
ATOM 1725 N N . LEU B 1 83 ? 13.539 0.197 4.152 1 97.56 83 LEU B N 1
ATOM 1726 C CA . LEU B 1 83 ? 14.914 0.126 4.645 1 97.56 83 LEU B CA 1
ATOM 1727 C C . LEU B 1 83 ? 15.789 1.181 3.979 1 97.56 83 LEU B C 1
ATOM 1729 O O . LEU B 1 83 ? 16.625 1.807 4.633 1 97.56 83 LEU B O 1
ATOM 1733 N N . ASN B 1 84 ? 15.672 1.269 2.66 1 96.31 84 ASN B N 1
ATOM 1734 C CA . ASN B 1 84 ? 16.359 2.301 1.889 1 96.31 84 ASN B CA 1
ATOM 1735 C C . ASN B 1 84 ? 15.414 2.973 0.896 1 96.31 84 ASN B C 1
ATOM 1737 O O . ASN B 1 84 ? 14.578 2.309 0.275 1 96.31 84 ASN B O 1
ATOM 1741 N N . ALA B 1 85 ? 15.586 4.316 0.8 1 94.69 85 ALA B N 1
ATOM 1742 C CA . ALA B 1 85 ? 14.797 5.035 -0.193 1 94.69 85 ALA B CA 1
ATOM 1743 C C . ALA B 1 85 ? 15.164 4.602 -1.609 1 94.69 85 ALA B C 1
ATOM 1745 O O . ALA B 1 85 ? 16.344 4.43 -1.924 1 94.69 85 ALA B O 1
ATOM 1746 N N . ALA B 1 86 ? 14.164 4.328 -2.426 1 96.19 86 ALA B N 1
ATOM 1747 C CA . ALA B 1 86 ? 14.391 4 -3.832 1 96.19 86 ALA B CA 1
ATOM 1748 C C . ALA B 1 86 ? 14.469 5.266 -4.684 1 96.19 86 ALA B C 1
ATOM 1750 O O . ALA B 1 86 ? 13.484 5.664 -5.305 1 96.19 86 ALA B O 1
ATOM 1751 N N . ILE B 1 87 ? 15.602 5.871 -4.742 1 95.44 87 ILE B N 1
ATOM 1752 C CA . ILE B 1 87 ? 15.828 7.121 -5.465 1 95.44 87 ILE B CA 1
ATOM 1753 C C . ILE B 1 87 ? 16.672 6.855 -6.707 1 95.44 87 ILE B C 1
ATOM 1755 O O . ILE B 1 87 ? 17.703 6.172 -6.633 1 95.44 87 ILE B O 1
ATOM 1759 N N . GLY B 1 88 ? 16.25 7.336 -7.777 1 95.06 88 GLY B N 1
ATOM 1760 C CA . GLY B 1 88 ? 17 7.199 -9.016 1 95.06 88 GLY B CA 1
ATOM 1761 C C . GLY B 1 88 ? 17.094 5.766 -9.5 1 95.06 88 GLY B C 1
ATOM 1762 O O . GLY B 1 88 ? 18.094 5.379 -10.117 1 95.06 88 GLY B O 1
ATOM 1763 N N . VAL B 1 89 ? 16.172 4.98 -9.195 1 96.56 89 VAL B N 1
ATOM 1764 C CA . VAL B 1 89 ? 16.203 3.564 -9.555 1 96.56 89 VAL B CA 1
ATOM 1765 C C . VAL B 1 89 ? 15.469 3.35 -10.875 1 96.56 89 VAL B C 1
ATOM 1767 O O . VAL B 1 89 ? 14.5 4.051 -11.172 1 96.56 89 VAL B O 1
ATOM 1770 N N . GLU B 1 90 ? 15.922 2.365 -11.648 1 96.69 90 GLU B N 1
ATOM 1771 C CA . GLU B 1 90 ? 15.281 2.01 -12.914 1 96.69 90 GLU B CA 1
ATOM 1772 C C . GLU B 1 90 ? 14.188 0.97 -12.703 1 96.69 90 GLU B C 1
ATOM 1774 O O . GLU B 1 90 ? 13.164 0.993 -13.391 1 96.69 90 GLU B O 1
ATOM 1779 N N . LYS B 1 91 ? 14.5 0.089 -11.844 1 98.06 91 LYS B N 1
ATOM 1780 C CA . LYS B 1 91 ? 13.531 -0.966 -11.57 1 98.06 91 LYS B CA 1
ATOM 1781 C C . LYS B 1 91 ? 13.68 -1.49 -10.141 1 98.06 91 LYS B C 1
ATOM 1783 O O . LYS B 1 91 ? 14.719 -1.308 -9.516 1 98.06 91 LYS B O 1
ATOM 1788 N N . LEU B 1 92 ? 12.641 -2.084 -9.672 1 98.62 92 LEU B N 1
ATOM 1789 C CA . LEU B 1 92 ? 12.633 -2.84 -8.422 1 98.62 92 LEU B CA 1
ATOM 1790 C C . LEU B 1 92 ? 12.352 -4.316 -8.688 1 98.62 92 LEU B C 1
ATOM 1792 O O . LEU B 1 92 ? 11.664 -4.66 -9.648 1 98.62 92 LEU B O 1
ATOM 1796 N N . ILE B 1 93 ? 12.938 -5.137 -7.859 1 98.81 93 ILE B N 1
ATOM 1797 C CA . ILE B 1 93 ? 12.727 -6.582 -7.906 1 98.81 93 ILE B CA 1
ATOM 1798 C C . ILE B 1 93 ? 12.156 -7.062 -6.578 1 98.81 93 ILE B C 1
ATOM 1800 O O . ILE B 1 93 ? 12.625 -6.664 -5.508 1 98.81 93 ILE B O 1
ATOM 1804 N N . ALA B 1 94 ? 11.133 -7.898 -6.652 1 98.81 94 ALA B N 1
ATOM 1805 C CA . ALA B 1 94 ? 10.547 -8.492 -5.457 1 98.81 94 ALA B CA 1
ATOM 1806 C C . ALA B 1 94 ? 10.648 -10.016 -5.496 1 98.81 94 ALA B C 1
ATOM 1808 O O . ALA B 1 94 ? 10.398 -10.633 -6.531 1 98.81 94 ALA B O 1
ATOM 1809 N N . GLU B 1 95 ? 11.016 -10.578 -4.391 1 98.75 95 GLU B N 1
ATOM 1810 C CA . GLU B 1 95 ? 11.008 -12.023 -4.199 1 98.75 95 GLU B CA 1
ATOM 1811 C C . GLU B 1 95 ? 10.133 -12.422 -3.016 1 98.75 95 GLU B C 1
ATOM 1813 O O . GLU B 1 95 ? 10.32 -11.922 -1.903 1 98.75 95 GLU B O 1
ATOM 1818 N N . ALA B 1 96 ? 9.25 -13.336 -3.305 1 98.56 96 ALA B N 1
ATOM 1819 C CA . ALA B 1 96 ? 8.281 -13.758 -2.293 1 98.56 96 ALA B CA 1
ATOM 1820 C C . ALA B 1 96 ? 8.445 -15.242 -1.976 1 98.56 96 ALA B C 1
ATOM 1822 O O . ALA B 1 96 ? 8.664 -16.062 -2.875 1 98.56 96 ALA B O 1
ATOM 1823 N N . SER B 1 97 ? 8.328 -15.562 -0.676 1 98.38 97 SER B N 1
ATOM 1824 C CA . SER B 1 97 ? 8.375 -16.953 -0.229 1 98.38 97 SER B CA 1
ATOM 1825 C C . SER B 1 97 ? 7.32 -17.219 0.841 1 98.38 97 SER B C 1
ATOM 1827 O O . SER B 1 97 ? 7.195 -16.469 1.803 1 98.38 97 SER B O 1
ATOM 1829 N N . VAL B 1 98 ? 6.652 -18.328 0.647 1 97.5 98 VAL B N 1
ATOM 1830 C CA . VAL B 1 98 ? 5.738 -18.797 1.687 1 97.5 98 VAL B CA 1
ATOM 1831 C C . VAL B 1 98 ? 6.531 -19.359 2.859 1 97.5 98 VAL B C 1
ATOM 1833 O O . VAL B 1 98 ? 7.285 -20.328 2.695 1 97.5 98 VAL B O 1
ATOM 1836 N N . ILE B 1 99 ? 6.324 -18.812 3.984 1 97.81 99 ILE B N 1
ATOM 1837 C CA . ILE B 1 99 ? 7.113 -19.266 5.129 1 97.81 99 ILE B CA 1
ATOM 1838 C C . ILE B 1 99 ? 6.258 -20.156 6.031 1 97.81 99 ILE B C 1
ATOM 1840 O O . ILE B 1 99 ? 6.785 -20.891 6.867 1 97.81 99 ILE B O 1
ATOM 1844 N N . LYS B 1 100 ? 4.973 -20.094 5.84 1 96.25 100 LYS B N 1
ATOM 1845 C CA . LYS B 1 100 ? 4.043 -20.969 6.535 1 96.25 100 LYS B CA 1
ATOM 1846 C C . LYS B 1 100 ? 2.766 -21.172 5.723 1 96.25 100 LYS B C 1
ATOM 1848 O O . LYS B 1 100 ? 2.168 -20.203 5.25 1 96.25 100 LYS B O 1
ATOM 1853 N N . HIS B 1 101 ? 2.406 -22.344 5.516 1 94.19 101 HIS B N 1
ATOM 1854 C CA . HIS B 1 101 ? 1.155 -22.734 4.875 1 94.19 101 HIS B CA 1
ATOM 1855 C C . HIS B 1 101 ? 0.228 -23.438 5.859 1 94.19 101 HIS B C 1
ATOM 1857 O O . HIS B 1 101 ? 0.41 -24.625 6.152 1 94.19 101 HIS B O 1
ATOM 1863 N N . GLY B 1 102 ? -0.663 -22.688 6.383 1 91.75 102 GLY B N 1
ATOM 1864 C CA . GLY B 1 102 ? -1.627 -23.25 7.312 1 91.75 102 GLY B CA 1
ATOM 1865 C C . GLY B 1 102 ? -2.877 -23.781 6.633 1 91.75 102 GLY B C 1
ATOM 1866 O O . GLY B 1 102 ? -2.908 -23.922 5.406 1 91.75 102 GLY B O 1
ATOM 1867 N N . LYS B 1 103 ? -3.91 -24.078 7.465 1 89.25 103 LYS B N 1
ATOM 1868 C CA . LYS B 1 103 ? -5.16 -24.641 6.949 1 89.25 103 LYS B CA 1
ATOM 1869 C C . LYS B 1 103 ? -5.938 -23.594 6.156 1 89.25 103 LYS B C 1
ATOM 1871 O O . LYS B 1 103 ? -6.375 -23.859 5.035 1 89.25 103 LYS B O 1
ATOM 1876 N N . ASN B 1 104 ? -5.98 -22.359 6.781 1 91.62 104 ASN B N 1
ATOM 1877 C CA . ASN B 1 104 ? -6.828 -21.328 6.168 1 91.62 104 ASN B CA 1
ATOM 1878 C C . ASN B 1 104 ? -6.023 -20.094 5.793 1 91.62 104 ASN B C 1
ATOM 1880 O O . ASN B 1 104 ? -6.555 -19.172 5.176 1 91.62 104 ASN B O 1
ATOM 1884 N N . THR B 1 105 ? -4.707 -20.125 6.207 1 94.25 105 THR B N 1
ATOM 1885 C CA . THR B 1 105 ? -3.908 -18.922 5.938 1 94.25 105 THR B CA 1
ATOM 1886 C C . THR B 1 105 ? -2.512 -19.312 5.457 1 94.25 105 THR B C 1
ATOM 1888 O O . THR B 1 105 ? -2.059 -20.438 5.684 1 94.25 105 THR B O 1
ATOM 1891 N N . MET B 1 106 ? -1.868 -18.375 4.805 1 96.19 106 MET B N 1
ATOM 1892 C CA . MET B 1 106 ? -0.453 -18.469 4.461 1 96.19 106 MET B CA 1
ATOM 1893 C C . MET B 1 106 ? 0.292 -17.203 4.855 1 96.19 106 MET B C 1
ATOM 1895 O O . MET B 1 106 ? -0.226 -16.094 4.691 1 96.19 106 MET B O 1
ATOM 1899 N N . VAL B 1 107 ? 1.44 -17.391 5.402 1 98 107 VAL B N 1
ATOM 1900 C CA . VAL B 1 107 ? 2.324 -16.266 5.707 1 98 107 VAL B CA 1
ATOM 1901 C C . VAL B 1 107 ? 3.439 -16.188 4.668 1 98 107 VAL B C 1
ATOM 1903 O O . VAL B 1 107 ? 4.098 -17.188 4.379 1 98 107 VAL B O 1
ATOM 1906 N N . VAL B 1 108 ? 3.627 -15.016 4.109 1 98.31 108 VAL B N 1
ATOM 1907 C CA . VAL B 1 108 ? 4.551 -14.836 2.996 1 98.31 108 VAL B CA 1
ATOM 1908 C C . VAL B 1 108 ? 5.508 -13.688 3.303 1 98.31 108 VAL B C 1
ATOM 1910 O O . VAL B 1 108 ? 5.082 -12.602 3.711 1 98.31 108 VAL B O 1
ATOM 1913 N N . ASN B 1 109 ? 6.766 -13.977 3.084 1 98.81 109 ASN B N 1
ATOM 1914 C CA . ASN B 1 109 ? 7.77 -12.914 3.092 1 98.81 109 ASN B CA 1
ATOM 1915 C C . ASN B 1 109 ? 8.055 -12.406 1.683 1 98.81 109 ASN B C 1
ATOM 1917 O O . ASN B 1 109 ? 8.172 -13.195 0.744 1 98.81 109 ASN B O 1
ATOM 1921 N N . VAL B 1 110 ? 8.172 -11.109 1.548 1 98.81 110 VAL B N 1
ATOM 1922 C CA . VAL B 1 110 ? 8.555 -10.5 0.278 1 98.81 110 VAL B CA 1
ATOM 1923 C C . VAL B 1 110 ? 9.68 -9.492 0.503 1 98.81 110 VAL B C 1
ATOM 1925 O O . VAL B 1 110 ? 9.547 -8.562 1.299 1 98.81 110 VAL B O 1
ATOM 1928 N N . ASN B 1 111 ? 10.734 -9.672 -0.176 1 98.88 111 ASN B N 1
ATOM 1929 C CA . ASN B 1 111 ? 11.859 -8.742 -0.153 1 98.88 111 ASN B CA 1
ATOM 1930 C C . ASN B 1 111 ? 11.992 -7.984 -1.472 1 98.88 111 ASN B C 1
ATOM 1932 O O . ASN B 1 111 ? 11.828 -8.57 -2.545 1 98.88 111 ASN B O 1
ATOM 1936 N N . ILE B 1 112 ? 12.297 -6.676 -1.354 1 98.88 112 ILE B N 1
ATOM 1937 C CA . ILE B 1 112 ? 12.383 -5.824 -2.533 1 98.88 112 ILE B CA 1
ATOM 1938 C C . ILE B 1 112 ? 13.781 -5.215 -2.633 1 98.88 112 ILE B C 1
ATOM 1940 O O . ILE B 1 112 ? 14.281 -4.633 -1.667 1 98.88 112 ILE B O 1
ATOM 1944 N N . THR B 1 113 ? 14.336 -5.336 -3.793 1 98.81 113 THR B N 1
ATOM 1945 C CA . THR B 1 113 ? 15.625 -4.734 -4.102 1 98.81 113 THR B CA 1
ATOM 1946 C C . THR B 1 113 ? 15.547 -3.912 -5.383 1 98.81 113 THR B C 1
ATOM 1948 O O . THR B 1 113 ? 14.594 -4.043 -6.152 1 98.81 113 THR B O 1
ATOM 1951 N N . ASP B 1 114 ? 16.547 -2.971 -5.48 1 98.38 114 ASP B N 1
ATOM 1952 C CA . ASP B 1 114 ? 16.672 -2.279 -6.758 1 98.38 114 ASP B CA 1
ATOM 1953 C C . ASP B 1 114 ? 17.672 -2.986 -7.668 1 98.38 114 ASP B C 1
ATOM 1955 O O . ASP B 1 114 ? 18.125 -4.09 -7.359 1 98.38 114 ASP B O 1
ATOM 1959 N N . GLU B 1 115 ? 17.922 -2.449 -8.812 1 97.25 115 GLU B N 1
ATOM 1960 C CA . GLU B 1 115 ? 18.766 -3.1 -9.812 1 97.25 115 GLU B CA 1
ATOM 1961 C C . GLU B 1 115 ? 20.203 -3.205 -9.328 1 97.25 115 GLU B C 1
ATOM 1963 O O . GLU B 1 115 ? 21 -3.971 -9.883 1 97.25 115 GLU B O 1
ATOM 1968 N N . LYS B 1 116 ? 20.562 -2.438 -8.336 1 97.25 116 LYS B N 1
ATOM 1969 C CA . LYS B 1 116 ? 21.906 -2.486 -7.762 1 97.25 116 LYS B CA 1
ATOM 1970 C C . LYS B 1 116 ? 21.938 -3.363 -6.512 1 97.25 116 LYS B C 1
ATOM 1972 O O . LYS B 1 116 ? 22.891 -3.322 -5.742 1 97.25 116 LYS B O 1
ATOM 1977 N N . GLU B 1 117 ? 20.859 -4.062 -6.289 1 97.12 117 GLU B N 1
ATOM 1978 C CA . GLU B 1 117 ? 20.719 -5.02 -5.199 1 97.12 117 GLU B CA 1
ATOM 1979 C C . GLU B 1 117 ? 20.656 -4.312 -3.848 1 97.12 117 GLU B C 1
ATOM 1981 O O . GLU B 1 117 ? 20.906 -4.93 -2.809 1 97.12 117 GLU B O 1
ATOM 1986 N N . THR B 1 118 ? 20.391 -2.99 -3.9 1 97.94 118 THR B N 1
ATOM 1987 C CA . THR B 1 118 ? 20.094 -2.303 -2.65 1 97.94 118 THR B CA 1
ATOM 1988 C C . THR B 1 118 ? 18.781 -2.797 -2.059 1 97.94 118 THR B C 1
ATOM 1990 O O . THR B 1 118 ? 17.766 -2.893 -2.764 1 97.94 118 THR B O 1
ATOM 1993 N N . PHE B 1 119 ? 18.812 -3.188 -0.769 1 98.56 119 PHE B N 1
ATOM 1994 C CA . PHE B 1 119 ? 17.625 -3.66 -0.079 1 98.56 119 PHE B CA 1
ATOM 1995 C C . PHE B 1 119 ? 16.688 -2.502 0.227 1 98.56 119 PHE B C 1
ATOM 1997 O O . PHE B 1 119 ? 16.969 -1.67 1.089 1 98.56 119 PHE B O 1
ATOM 2004 N N . VAL B 1 120 ? 15.578 -2.418 -0.442 1 98.62 120 VAL B N 1
ATOM 2005 C CA . VAL B 1 120 ? 14.68 -1.274 -0.384 1 98.62 120 VAL B CA 1
ATOM 2006 C C . VAL B 1 120 ? 13.625 -1.498 0.704 1 98.62 120 VAL B C 1
ATOM 2008 O O . VAL B 1 120 ? 13.328 -0.588 1.479 1 98.62 120 VAL B O 1
ATOM 2011 N N . ALA B 1 121 ? 13.07 -2.707 0.798 1 98.75 121 ALA B N 1
ATOM 2012 C CA . ALA B 1 121 ? 12 -2.965 1.758 1 98.75 121 ALA B CA 1
ATOM 2013 C C . ALA B 1 121 ? 11.867 -4.457 2.047 1 98.75 121 ALA B C 1
ATOM 2015 O O . ALA B 1 121 ? 12.234 -5.289 1.216 1 98.75 121 ALA B O 1
ATOM 2016 N N . SER B 1 122 ? 11.367 -4.781 3.203 1 98.75 122 SER B N 1
ATOM 2017 C CA . SER B 1 122 ? 10.984 -6.121 3.631 1 98.75 122 SER B CA 1
ATOM 2018 C C . SER B 1 122 ? 9.531 -6.16 4.09 1 98.75 122 SER B C 1
ATOM 2020 O O . SER B 1 122 ? 9.078 -5.273 4.82 1 98.75 122 SER B O 1
ATOM 2022 N N . THR B 1 123 ? 8.852 -7.203 3.658 1 98.69 123 THR B N 1
ATOM 2023 C CA . THR B 1 123 ? 7.426 -7.258 3.975 1 98.69 123 THR B CA 1
ATOM 2024 C C . THR B 1 123 ? 7.031 -8.656 4.434 1 98.69 123 THR B C 1
ATOM 2026 O O . THR B 1 123 ? 7.715 -9.633 4.129 1 98.69 123 THR B O 1
ATOM 2029 N N . THR B 1 124 ? 5.988 -8.695 5.215 1 98.69 124 THR B N 1
ATOM 2030 C CA . THR B 1 124 ? 5.305 -9.938 5.57 1 98.69 124 THR B CA 1
ATOM 2031 C C . THR B 1 124 ? 3.793 -9.789 5.406 1 98.69 124 THR B C 1
ATOM 2033 O O . THR B 1 124 ? 3.213 -8.789 5.848 1 98.69 124 THR B O 1
ATOM 2036 N N . PHE B 1 125 ? 3.219 -10.711 4.758 1 98.25 125 PHE B N 1
ATOM 2037 C CA . PHE B 1 125 ? 1.772 -10.734 4.566 1 98.25 125 PHE B CA 1
ATOM 2038 C C . PHE B 1 125 ? 1.175 -12.031 5.113 1 98.25 125 PHE B C 1
ATOM 2040 O O . PHE B 1 125 ? 1.816 -13.078 5.07 1 98.25 125 PHE B O 1
ATOM 2047 N N . THR B 1 126 ? -0.006 -11.93 5.602 1 97.75 126 THR B N 1
ATOM 2048 C CA . THR B 1 126 ? -0.861 -13.086 5.84 1 97.75 126 THR B CA 1
ATOM 2049 C C . THR B 1 126 ? -2.047 -13.094 4.879 1 97.75 126 THR B C 1
ATOM 2051 O O . THR B 1 126 ? -2.77 -12.102 4.773 1 97.75 126 THR B O 1
ATOM 2054 N N . TYR B 1 127 ? -2.221 -14.148 4.18 1 95.5 127 TYR B N 1
ATOM 2055 C CA . TYR B 1 127 ? -3.314 -14.305 3.227 1 95.5 127 TYR B CA 1
ATOM 2056 C C . TYR B 1 127 ? -4.316 -15.344 3.709 1 95.5 127 TYR B C 1
ATOM 2058 O O . TYR B 1 127 ? -3.932 -16.391 4.242 1 95.5 127 TYR B O 1
ATOM 2066 N N . TYR B 1 128 ? -5.543 -15.023 3.555 1 92.94 128 TYR B N 1
ATOM 2067 C CA . TYR B 1 128 ? -6.621 -15.984 3.76 1 92.94 128 TYR B CA 1
ATOM 2068 C C . TYR B 1 128 ? -6.867 -16.812 2.502 1 92.94 128 TYR B C 1
ATOM 2070 O O . TYR B 1 128 ? -7 -16.266 1.407 1 92.94 128 TYR B O 1
ATOM 2078 N N . ILE B 1 129 ? -6.949 -18.094 2.615 1 90.06 129 ILE B N 1
ATOM 2079 C CA . ILE B 1 129 ? -7.223 -18.984 1.49 1 90.06 129 ILE B CA 1
ATOM 2080 C C . ILE B 1 129 ? -8.727 -19.062 1.247 1 90.06 129 ILE B C 1
ATOM 2082 O O . ILE B 1 129 ? -9.469 -19.625 2.055 1 90.06 129 ILE B O 1
ATOM 2086 N N . LEU B 1 130 ? -9.164 -18.422 0.162 1 83.75 130 LEU B N 1
ATOM 2087 C CA . LEU B 1 130 ? -10.586 -18.391 -0.148 1 83.75 130 LEU B CA 1
ATOM 2088 C C . LEU B 1 130 ? -11.047 -19.75 -0.669 1 83.75 130 LEU B C 1
ATOM 2090 O O . LEU B 1 130 ? -10.406 -20.344 -1.543 1 83.75 130 LEU B O 1
ATOM 2094 N N . LYS B 1 131 ? -11.711 -20.578 0.134 1 66.56 131 LYS B N 1
ATOM 2095 C CA . LYS B 1 131 ? -12.211 -21.875 -0.291 1 66.56 131 LYS B CA 1
ATOM 2096 C C . LYS B 1 131 ? -13.109 -21.75 -1.519 1 66.56 131 LYS B C 1
ATOM 2098 O O . LYS B 1 131 ? -13.797 -20.734 -1.691 1 66.56 131 LYS B O 1
ATOM 2103 N N . LYS B 1 132 ? -12.758 -22.438 -2.553 1 56.41 132 LYS B N 1
ATOM 2104 C CA . LYS B 1 132 ? -13.703 -22.531 -3.662 1 56.41 132 LYS B CA 1
ATOM 2105 C C . LYS B 1 132 ? -15.133 -22.703 -3.154 1 56.41 132 LYS B C 1
ATOM 2107 O O . LYS B 1 132 ? -15.43 -23.641 -2.426 1 56.41 132 LYS B O 1
ATOM 2112 N N . MET B 1 133 ? -15.688 -21.609 -2.742 1 44.94 133 MET B N 1
ATOM 2113 C CA . MET B 1 133 ? -17.094 -21.906 -2.471 1 44.94 133 MET B CA 1
ATOM 2114 C C . MET B 1 133 ? -17.688 -22.797 -3.57 1 44.94 133 MET B C 1
ATOM 2116 O O . MET B 1 133 ? -17.484 -22.516 -4.758 1 44.94 133 MET B O 1
ATOM 2120 N N . LYS B 1 134 ? -17.766 -24.125 -3.373 1 39.75 134 LYS B N 1
ATOM 2121 C CA . LYS B 1 134 ? -18.75 -24.875 -4.145 1 39.75 134 LYS B CA 1
ATOM 2122 C C . LYS B 1 134 ? -20.016 -24.062 -4.355 1 39.75 134 LYS B C 1
ATOM 2124 O O . LYS B 1 134 ? -20.734 -23.75 -3.4 1 39.75 134 LYS B O 1
ATOM 2129 N N . ILE B 1 135 ? -19.984 -23 -5.113 1 37.94 135 ILE B N 1
ATOM 2130 C CA . ILE B 1 135 ? -21.344 -22.641 -5.523 1 37.94 135 ILE B CA 1
ATOM 2131 C C . ILE B 1 135 ? -22.094 -23.922 -5.914 1 37.94 135 ILE B C 1
ATOM 2133 O O . ILE B 1 135 ? -21.734 -24.578 -6.887 1 37.94 135 ILE B O 1
ATOM 2137 N N . THR B 1 136 ? -22.406 -24.672 -4.957 1 34.94 136 THR B N 1
ATOM 2138 C CA . THR B 1 136 ? -23.438 -25.656 -5.273 1 34.94 136 THR B CA 1
ATOM 2139 C C . THR B 1 136 ? -24.578 -25.016 -6.07 1 34.94 136 THR B C 1
ATOM 2141 O O . THR B 1 136 ? -25.203 -24.062 -5.609 1 34.94 136 THR B O 1
ATOM 2144 N N . PHE B 1 137 ? -24.406 -24.875 -7.363 1 36.91 137 PHE B N 1
ATOM 2145 C CA . PHE B 1 137 ? -25.578 -24.734 -8.219 1 36.91 137 PHE B CA 1
ATOM 2146 C C . PHE B 1 137 ? -26.672 -25.719 -7.805 1 36.91 137 PHE B C 1
ATOM 2148 O O . PHE B 1 137 ? -26.516 -26.938 -7.996 1 36.91 137 PHE B O 1
ATOM 2155 N N . GLU B 1 138 ? -27.156 -25.656 -6.586 1 33.84 138 GLU B N 1
ATOM 2156 C CA . GLU B 1 138 ? -28.438 -26.359 -6.543 1 33.84 138 GLU B CA 1
ATOM 2157 C C . GLU B 1 138 ? -29.328 -25.969 -7.711 1 33.84 138 GLU B C 1
ATOM 2159 O O . GLU B 1 138 ? -29.688 -24.797 -7.855 1 33.84 138 GLU B O 1
ATOM 2164 N N . ASP B 1 139 ? -29.078 -26.531 -8.883 1 33 139 ASP B N 1
ATOM 2165 C CA . ASP B 1 139 ? -30.141 -26.75 -9.867 1 33 139 ASP B CA 1
ATOM 2166 C C . ASP B 1 139 ? -31.453 -27.094 -9.18 1 33 139 ASP B C 1
ATOM 2168 O O . ASP B 1 139 ? -31.562 -28.125 -8.508 1 33 139 ASP B O 1
ATOM 2172 N N . GLU B 1 140 ? -32.188 -26.281 -8.43 1 31.2 140 GLU B N 1
ATOM 2173 C CA . GLU B 1 140 ? -33.594 -26.641 -8.367 1 31.2 140 GLU B CA 1
ATOM 2174 C C . GLU B 1 140 ? -34.125 -27.047 -9.734 1 31.2 140 GLU B C 1
ATOM 2176 O O . GLU B 1 140 ? -34.031 -26.297 -10.703 1 31.2 140 GLU B O 1
ATOM 2181 N N . ASN B 1 141 ? -34.094 -28.359 -9.992 1 29.66 141 ASN B N 1
ATOM 2182 C CA . ASN B 1 141 ? -35.281 -28.953 -10.586 1 29.66 141 ASN B CA 1
ATOM 2183 C C . ASN B 1 141 ? -36.562 -28.562 -9.828 1 29.66 141 ASN B C 1
ATOM 2185 O O . ASN B 1 141 ? -36.531 -28.453 -8.594 1 29.66 141 ASN B O 1
#

Foldseek 3Di:
DPFVVVQVVLCDPDDPLNVQAKHWDDEDAQKTKIKGFDDPVQADPVQFGDPVNVVSNQVSRQQRNNCVVVFHKDWPDKDKDFDDTHHPFGMKMKMKGFPDDDDFKTKMKIWMATPVRHGGMIMIIIIGGDPPPPPVPPPPD/DPFVVVQVVLCDPDDPLNVQAKHWDDEDAQKTKIKGFDDPVQADPVQFGDPVNVVSNQVSRQQRNNCVVVFHKDWPDKDKDFDDTHHPFGMKMKMKGFPDDDDFKTKMKIWMATPVRHGGMIMIIIIGGDPPPPPVPPPPD

Nearest PDB structures (foldseek):
  2fs2-assembly1_B  TM=9.372E-01  e=9.219E-11  Escherichia coli
  3lbe-assembly1_B  TM=9.502E-01  e=1.163E-10  Streptococcus mutans UA159
  4xy6-assembly1_A  TM=9.404E-01  e=2.204E-10  Streptococcus pneumoniae TIGR4
  1psu-assembly1_A  TM=9.382E-01  e=2.476E-10  Escherichia coli
  4xy5-assembly1_A  TM=8.846E-01  e=1.036E-10  Streptococcus pneumoniae TIGR4

Solvent-accessible surface area (backbone atoms only — not comparable to full-atom values): 14674 Å² total; per-residue (Å²): 131,68,49,68,59,51,38,54,60,67,43,43,74,86,35,50,59,31,65,69,38,43,36,61,76,44,58,48,86,40,21,14,31,25,38,31,60,60,52,76,68,45,35,40,98,86,49,25,53,36,67,35,57,54,49,31,48,41,51,55,32,34,57,47,9,48,47,74,70,78,38,56,66,44,73,38,32,39,37,40,36,49,71,37,85,51,56,86,55,63,32,38,37,38,43,16,34,55,77,42,80,57,97,53,36,34,34,27,39,26,41,30,23,36,83,83,65,47,62,27,33,44,32,42,35,35,28,35,54,48,68,77,69,74,72,69,73,72,70,77,125,132,67,48,68,59,50,37,54,60,67,43,42,75,84,36,52,60,31,66,70,39,42,35,61,75,44,58,47,85,40,22,16,31,24,37,32,60,60,51,77,67,45,34,40,98,86,49,24,54,36,66,36,56,54,49,31,49,42,51,54,32,36,56,48,9,48,46,72,69,79,38,57,68,44,72,39,33,39,36,39,37,49,71,39,85,51,55,87,57,64,33,39,38,36,41,17,36,57,77,42,79,57,96,53,37,35,35,28,38,24,42,30,24,36,83,82,65,48,62,26,33,44,33,40,35,36,29,36,54,46,68,77,68,74,72,68,74,71,70,78,124

pLDDT: mean 88.68, std 15.91, range [29.42, 98.88]

Secondary structure (DSSP, 8-state):
--HHHHHHHHT-SSSHHHHTTEEEEEEETTEEEEEEE--GGGB-TTSBBPHHHHHHHHHHHHHHTTGGG---EEEEEEEEEE-S--BS-SEEEEEEEEEEE-SSEEEEEEEEEETT--EEEEEEEEEEE------------/--HHHHHHHHT-SSSHHHHTTEEEEEEETTEEEEEEE--GGGB-TTSBBPHHHHHHHHHHHHHHTTGGG---EEEEEEEEEE-S--BS-SEEEEEEEEEEE-SSEEEEEEEEEETT--EEEEEEEEEEE------------

Radius of gyration: 19.57 Å; Cα contacts (8 Å, |Δi|>4): 657; chains: 2; bounding box: 68×64×38 Å

Organism: Clostridium kluyveri (strain ATCC 8527 / DSM 555 / NBRC 12016 / NCIMB 10680 / K1) (NCBI:txid431943)